Protein AF-A0A0C3QQU0-F1 (afdb_monomer_lite)

Organism: NCBI:txid1051891

InterPro domains:
  IPR006757 Opioid growth factor receptor (OGFr)-like, conserved domain [PF04664] (32-218)
  IPR039574 Opioid growth factor receptor [PTHR14015] (8-210)

Sequence (327 aa):
MFSRRPPARDIDTFLAGYPDLPSEEEEDKSWDRNLRFYMGEERCEPDDMLIDEIHQEWATDYDTLEYNHGYIQWLFPIREHGMNFDAQPLQLHEISAMKSNQEVMQRVLRSYKMMLGFYGMRLVDEKTGLLRRSSEYKPSYKNLMYAPHNNLRITRIFKCLSELGLEHLSAGLMLHVLNEQTEHGHLRTRTLMDSMERYWINCIRDEYERGWLNALVERVRSRQLNFDREDYKRVIAIREAKGKFAWQMDSGEPGQTEGANEGEEEAEEQPVTAEAQPGPSDARKRSRDRDCPPDAEEAVAGGRRKRLVKKYVKRPSVVARLYVFRH

Radius of gyration: 28.04 Å; chains: 1; bounding box: 92×78×49 Å

pLDDT: mean 79.46, std 27.86, range [26.45, 98.81]

Secondary structure (DSSP, 8-state):
---PPPPPHHHHHHHTT-TTSPPTTTS-TT--HHHHHHHT-S-BTTTTB-HHHHHHHSSS-HHHHHH--SHHHHHS--SS--S-TTSPPP-HHHHHHHHH-HHHHHHHHHHHHHHHHHTTEEES-TTT--EEE-TTHHHHHHHHHH-THHHHHHHHHHHHHHHTT-HHHHHHHHHHHHHIIIII-TT--HHHHHHIIIIIGGG---HHHHHHHHHHHHHHHTTS----HHHHHHHHHHHHHHSS---TT-----PPP------------------------------------------------PPP-----PPP-----------

Foldseek 3Di:
DPPQDAFDPVLVCLLVVNPVDDDLVRDDPVLQQLLCLLVQNHAFPPVRHRLVRCLVVQLPVLVCVQPDDRCLCSLQAAQDDDPNPSRDHDHLVNLVVQLVDPSSVVSNVSSVQSLCVLQQKHQPDQVLLAIDGHPPNPVSLVCPQPVLVVLVSLLSNLLSCQSNVNNSNLVNVLLRCLQCCQVPVTLVHPSSLCSSQRGSLSSHNPPVQSVVSNVVSVCRVVVVDRRHPVNSVVQSVCCVVVVGGDDPPPDDDPDDDDDDDDDDDDDDDDDDDDDDDDDDDDDDDDDDDDDDDDDDDDDDDDDDDDDDDDDDDDDDDDDDDDDDDDD

Structure (mmCIF, N/CA/C/O backbone):
data_AF-A0A0C3QQU0-F1
#
_entry.id   AF-A0A0C3QQU0-F1
#
loop_
_atom_site.group_PDB
_atom_site.id
_atom_site.type_symbol
_atom_site.label_atom_id
_atom_site.label_alt_id
_atom_site.label_comp_id
_atom_site.label_asym_id
_atom_site.label_entity_id
_atom_site.label_seq_id
_atom_site.pdbx_PDB_ins_code
_atom_site.Cartn_x
_atom_site.Cartn_y
_atom_site.Cartn_z
_atom_site.occupancy
_atom_site.B_iso_or_equiv
_atom_site.auth_seq_id
_atom_site.auth_comp_id
_atom_site.auth_asym_id
_atom_site.auth_atom_id
_atom_site.pdbx_PDB_model_num
ATOM 1 N N . MET A 1 1 ? -1.054 22.880 20.610 1.00 34.53 1 MET A N 1
ATOM 2 C CA . MET A 1 1 ? -0.469 22.636 19.276 1.00 34.53 1 MET A CA 1
ATOM 3 C C . MET A 1 1 ? 0.566 21.535 19.407 1.00 34.53 1 MET A C 1
ATOM 5 O O . MET A 1 1 ? 1.592 21.764 20.035 1.00 34.53 1 MET A O 1
ATOM 9 N N . PHE A 1 2 ? 0.298 20.337 18.889 1.00 41.16 2 PHE A N 1
ATOM 10 C CA . PHE A 1 2 ? 1.376 19.377 18.663 1.00 41.16 2 PHE A CA 1
ATOM 11 C C . PHE A 1 2 ? 2.203 19.932 17.502 1.00 41.16 2 PHE A C 1
ATOM 13 O O . PHE A 1 2 ? 1.691 20.053 16.394 1.00 41.16 2 PHE A O 1
ATOM 20 N N . SER A 1 3 ? 3.434 20.372 17.770 1.00 42.38 3 SER A N 1
ATOM 21 C CA . SER A 1 3 ? 4.358 20.776 16.708 1.00 42.38 3 SER A CA 1
ATOM 22 C C . SER A 1 3 ? 4.618 19.547 15.839 1.00 42.38 3 SER A C 1
ATOM 24 O O . SER A 1 3 ? 5.250 18.588 16.296 1.00 42.38 3 SER A O 1
ATOM 26 N N . ARG A 1 4 ? 4.039 19.520 14.632 1.00 60.59 4 ARG A N 1
ATOM 27 C CA . ARG A 1 4 ? 4.260 18.431 13.680 1.00 60.59 4 ARG A CA 1
ATOM 28 C C . ARG A 1 4 ? 5.734 18.457 13.296 1.00 60.59 4 ARG A C 1
ATOM 30 O O . ARG A 1 4 ? 6.238 19.471 12.820 1.00 60.59 4 ARG A O 1
ATOM 37 N N . ARG A 1 5 ? 6.437 17.347 13.526 1.00 64.19 5 ARG A N 1
ATOM 38 C CA . ARG A 1 5 ? 7.781 17.185 12.964 1.00 64.19 5 ARG A CA 1
ATOM 39 C C . ARG A 1 5 ? 7.649 17.142 11.440 1.00 64.19 5 ARG A C 1
ATOM 41 O O . ARG A 1 5 ? 6.702 16.512 10.965 1.00 64.19 5 ARG A O 1
ATOM 48 N N . PRO A 1 6 ? 8.566 17.775 10.694 1.00 65.19 6 PRO A N 1
ATOM 49 C CA . PRO A 1 6 ? 8.556 17.681 9.243 1.00 65.19 6 PRO A CA 1
ATOM 50 C C . PRO A 1 6 ? 8.647 16.208 8.801 1.00 65.19 6 PRO A C 1
ATOM 52 O O . PRO A 1 6 ? 9.184 15.376 9.558 1.00 65.19 6 PRO A O 1
ATOM 55 N N . PRO A 1 7 ? 8.113 15.869 7.613 1.00 70.31 7 PRO A N 1
ATOM 56 C CA . PRO A 1 7 ? 8.316 14.559 7.013 1.00 70.31 7 PRO A CA 1
ATOM 57 C C . PRO A 1 7 ? 9.808 14.215 6.911 1.00 70.31 7 PRO A C 1
ATOM 59 O O . PRO A 1 7 ? 10.687 15.072 7.003 1.00 70.31 7 PRO A O 1
ATOM 62 N N . ALA A 1 8 ? 10.115 12.926 6.792 1.00 80.75 8 ALA A N 1
ATOM 63 C CA . ALA A 1 8 ? 11.489 12.511 6.540 1.00 80.75 8 ALA A CA 1
ATOM 64 C C . ALA A 1 8 ? 11.929 12.937 5.124 1.00 80.75 8 ALA A C 1
ATOM 66 O O . ALA A 1 8 ? 11.110 13.006 4.214 1.00 80.75 8 ALA A O 1
ATOM 67 N N . ARG A 1 9 ? 13.227 13.192 4.915 1.00 82.94 9 ARG A N 1
ATOM 68 C CA . ARG A 1 9 ? 13.758 13.682 3.625 1.00 82.94 9 ARG A CA 1
ATOM 69 C C . ARG A 1 9 ? 13.400 12.782 2.433 1.00 82.94 9 ARG A C 1
ATOM 71 O O . ARG A 1 9 ? 13.184 13.270 1.326 1.00 82.94 9 ARG A O 1
ATOM 78 N N . ASP A 1 10 ? 13.359 11.469 2.645 1.00 86.81 10 ASP A N 1
ATOM 79 C CA . ASP A 1 10 ? 12.972 10.503 1.613 1.00 86.81 10 ASP A CA 1
ATOM 80 C C . ASP A 1 10 ? 11.491 10.640 1.224 1.00 86.81 10 ASP A C 1
ATOM 82 O O . ASP A 1 10 ? 11.139 10.465 0.062 1.00 86.81 10 ASP A O 1
ATOM 86 N N . ILE A 1 11 ? 10.632 11.012 2.176 1.00 92.81 11 ILE A N 1
ATOM 87 C CA . ILE A 1 11 ? 9.226 11.328 1.927 1.00 92.81 11 ILE A CA 1
ATOM 88 C C . ILE A 1 11 ? 9.094 12.625 1.128 1.00 92.81 11 ILE A C 1
ATOM 90 O O . ILE A 1 11 ? 8.323 12.654 0.176 1.00 92.81 11 ILE A O 1
ATOM 94 N N . ASP A 1 12 ? 9.860 13.668 1.456 1.00 91.62 12 ASP A N 1
ATOM 95 C CA . ASP A 1 12 ? 9.835 14.919 0.684 1.00 91.62 12 ASP A CA 1
ATOM 96 C C . ASP A 1 12 ? 10.259 14.681 -0.773 1.00 91.62 12 ASP A C 1
ATOM 98 O O . ASP A 1 12 ? 9.620 15.171 -1.702 1.00 91.62 12 ASP A O 1
ATOM 102 N N . THR A 1 13 ? 11.295 13.860 -0.976 1.00 93.00 13 THR A N 1
ATOM 103 C CA . THR A 1 13 ? 11.778 13.476 -2.314 1.00 93.00 13 THR A CA 1
ATOM 104 C C . THR A 1 13 ? 10.712 12.691 -3.084 1.00 93.00 13 THR A C 1
ATOM 106 O O . THR A 1 13 ? 10.449 12.981 -4.253 1.00 93.00 13 THR A O 1
ATOM 109 N N . PHE A 1 14 ? 10.058 11.733 -2.418 1.00 95.31 14 PHE A N 1
ATOM 110 C CA . PHE A 1 14 ? 8.934 10.986 -2.978 1.00 95.31 14 PHE A CA 1
ATOM 111 C C . PHE A 1 14 ? 7.789 11.925 -3.382 1.00 95.31 14 PHE A C 1
ATOM 113 O O . PHE A 1 14 ? 7.351 11.884 -4.532 1.00 95.31 14 PHE A O 1
ATOM 120 N N . LEU A 1 15 ? 7.346 12.815 -2.489 1.00 94.50 15 LEU A N 1
ATOM 121 C CA . LEU A 1 15 ? 6.252 13.759 -2.742 1.00 94.50 15 LEU A CA 1
ATOM 122 C C . LEU A 1 15 ? 6.564 14.730 -3.886 1.00 94.50 15 LEU A C 1
ATOM 124 O O . LEU A 1 15 ? 5.674 15.022 -4.680 1.00 94.50 15 LEU A O 1
ATOM 128 N N . ALA A 1 16 ? 7.822 15.156 -4.018 1.00 93.81 16 ALA A N 1
ATOM 129 C CA . ALA A 1 16 ? 8.296 15.987 -5.125 1.00 93.81 16 ALA A CA 1
ATOM 130 C C . ALA A 1 16 ? 8.407 15.238 -6.469 1.00 93.81 16 ALA A C 1
ATOM 132 O O . ALA A 1 16 ? 8.740 15.851 -7.478 1.00 93.81 16 ALA A O 1
ATOM 133 N N . GLY A 1 17 ? 8.143 13.927 -6.500 1.00 93.25 17 GLY A N 1
ATOM 134 C CA . GLY A 1 17 ? 8.184 13.128 -7.728 1.00 93.25 17 GLY A CA 1
ATOM 135 C C . GLY A 1 17 ? 9.597 12.752 -8.173 1.00 93.25 17 GLY A C 1
ATOM 136 O O . GLY A 1 17 ? 9.792 12.440 -9.344 1.00 93.25 17 GLY A O 1
ATOM 137 N N . TYR A 1 18 ? 10.559 12.745 -7.244 1.00 94.31 18 TYR A N 1
ATOM 138 C CA . TYR A 1 18 ? 11.966 12.437 -7.505 1.00 94.31 18 TYR A CA 1
ATOM 139 C C . TYR A 1 18 ? 12.611 13.364 -8.553 1.00 94.31 18 TYR A C 1
ATOM 141 O O . TYR A 1 18 ? 13.029 12.889 -9.606 1.00 94.31 18 TYR A O 1
ATOM 149 N N . PRO A 1 19 ? 12.730 14.676 -8.271 1.00 91.69 19 PRO A N 1
ATOM 150 C CA . PRO A 1 19 ? 13.229 15.662 -9.238 1.00 91.69 19 PRO A CA 1
ATOM 151 C C . PRO A 1 19 ? 14.687 15.438 -9.668 1.00 91.69 19 PRO A C 1
ATOM 153 O O . PRO A 1 19 ? 15.097 15.950 -10.702 1.00 91.69 19 PRO A O 1
ATOM 156 N N . ASP A 1 20 ? 15.462 14.686 -8.880 1.00 91.50 20 ASP A N 1
ATOM 157 C CA . ASP A 1 20 ? 16.856 14.343 -9.182 1.00 91.50 20 ASP A CA 1
ATOM 158 C C . ASP A 1 20 ? 16.994 13.087 -10.072 1.00 91.50 20 ASP A C 1
ATOM 160 O O . ASP A 1 20 ? 18.109 12.727 -10.451 1.00 91.50 20 ASP A O 1
ATOM 164 N N . LEU A 1 21 ? 15.894 12.378 -10.363 1.00 92.19 21 LEU A N 1
ATOM 165 C CA . LEU A 1 21 ? 15.892 11.218 -11.258 1.00 92.19 21 LEU A CA 1
ATOM 166 C C . LEU A 1 21 ? 15.558 11.635 -12.698 1.00 92.19 21 LEU A C 1
ATOM 168 O O . LEU A 1 21 ? 14.858 12.631 -12.886 1.00 92.19 21 LEU A O 1
ATOM 172 N N . PRO A 1 22 ? 16.008 10.863 -13.707 1.00 90.81 22 PRO A N 1
ATOM 173 C CA . PRO A 1 22 ? 15.668 11.121 -15.102 1.00 90.81 22 PRO A CA 1
ATOM 174 C C . PRO A 1 22 ? 14.154 11.220 -15.330 1.00 90.81 22 PRO A C 1
ATOM 176 O O . PRO A 1 22 ? 13.357 10.533 -14.677 1.00 90.81 22 PRO A O 1
ATOM 179 N N . SER A 1 23 ? 13.764 12.073 -16.276 1.00 90.06 23 SER A N 1
ATOM 180 C CA . SER A 1 23 ? 12.405 12.084 -16.819 1.00 90.06 23 SER A CA 1
ATOM 181 C C . SER A 1 23 ? 12.141 10.833 -17.668 1.00 90.06 23 SER A C 1
ATOM 183 O O . SER A 1 23 ? 13.072 10.159 -18.101 1.00 90.06 23 SER A O 1
ATOM 185 N N . GLU A 1 24 ? 10.872 10.525 -17.954 1.00 87.75 24 GLU A N 1
ATOM 186 C CA . GLU A 1 24 ? 10.492 9.338 -18.747 1.00 87.75 24 GLU A CA 1
ATOM 187 C C . GLU A 1 24 ? 11.141 9.317 -20.147 1.00 87.75 24 GLU A C 1
ATOM 189 O O . GLU A 1 24 ? 11.400 8.248 -20.697 1.00 87.75 24 GLU A O 1
ATOM 194 N N . GLU A 1 25 ? 11.441 10.487 -20.722 1.00 88.19 25 GLU A N 1
ATOM 195 C CA . GLU A 1 25 ? 12.120 10.620 -22.019 1.00 88.19 25 GLU A CA 1
ATOM 196 C C . GLU A 1 25 ? 13.629 10.326 -21.943 1.00 88.19 25 GLU A C 1
ATOM 198 O O . GLU A 1 25 ? 14.231 9.932 -22.942 1.00 88.19 25 GLU A O 1
ATOM 203 N N . GLU A 1 26 ? 14.231 10.510 -20.767 1.00 90.00 26 GLU A N 1
ATOM 204 C CA . GLU A 1 26 ? 15.663 10.331 -20.504 1.00 90.00 26 GLU A CA 1
ATOM 205 C C . GLU A 1 26 ? 15.997 8.937 -19.950 1.00 90.00 26 GLU A C 1
ATOM 207 O O . GLU A 1 26 ? 17.164 8.542 -19.947 1.00 90.00 26 GLU A O 1
ATOM 212 N N . GLU A 1 27 ? 14.997 8.195 -19.466 1.00 91.50 27 GLU A N 1
ATOM 213 C CA . GLU A 1 27 ? 15.175 6.847 -18.926 1.00 91.50 27 GLU A CA 1
ATOM 214 C C . GLU A 1 27 ? 15.645 5.848 -19.998 1.00 91.50 27 GLU A C 1
ATOM 216 O O . GLU A 1 27 ? 15.128 5.775 -21.118 1.00 91.50 27 GLU A O 1
ATOM 221 N N . ASP A 1 28 ? 16.611 5.008 -19.621 1.00 91.06 28 ASP A N 1
ATOM 222 C CA . ASP A 1 28 ? 17.043 3.877 -20.435 1.00 91.06 28 ASP A CA 1
ATOM 223 C C . ASP A 1 28 ? 15.978 2.774 -20.390 1.00 91.06 28 ASP A C 1
ATOM 225 O O . ASP A 1 28 ? 15.824 2.071 -19.394 1.00 91.06 28 ASP A O 1
ATOM 229 N N . LYS A 1 29 ? 15.251 2.592 -21.497 1.00 92.25 29 LYS A N 1
ATOM 230 C CA . LYS A 1 29 ? 14.168 1.599 -21.617 1.00 92.25 29 LYS A CA 1
ATOM 231 C C . LYS A 1 29 ? 14.631 0.143 -21.522 1.00 92.25 29 LYS A C 1
ATOM 233 O O . LYS A 1 29 ? 13.790 -0.747 -21.508 1.00 92.25 29 LYS A O 1
ATOM 238 N N . SER A 1 30 ? 15.941 -0.119 -21.499 1.00 93.56 30 SER A N 1
ATOM 239 C CA . SER A 1 30 ? 16.466 -1.457 -21.200 1.00 93.56 30 SER A CA 1
ATOM 240 C C . SER A 1 30 ? 16.394 -1.811 -19.709 1.00 93.56 30 SER A C 1
ATOM 242 O O . SER A 1 30 ? 16.571 -2.973 -19.345 1.00 93.56 30 SER A O 1
ATOM 244 N N . TRP A 1 31 ? 16.118 -0.832 -18.843 1.00 94.69 31 TRP A N 1
ATOM 245 C CA . TRP A 1 31 ? 15.926 -1.018 -17.408 1.00 94.69 31 TRP A CA 1
ATOM 246 C C . TRP A 1 31 ? 14.475 -1.409 -17.095 1.00 94.69 31 TRP A C 1
ATOM 248 O O . TRP A 1 31 ? 13.744 -0.660 -16.451 1.00 94.69 31 TRP A O 1
ATOM 258 N N . ASP A 1 32 ? 14.067 -2.608 -17.509 1.00 96.88 32 ASP A N 1
ATOM 259 C CA . ASP A 1 32 ? 12.680 -3.099 -17.434 1.00 96.88 32 ASP A CA 1
ATOM 260 C C . ASP A 1 32 ? 12.493 -4.336 -16.527 1.00 96.88 32 ASP A C 1
ATOM 262 O O . ASP A 1 32 ? 11.500 -5.069 -16.627 1.00 96.88 32 ASP A O 1
ATOM 266 N N . ARG A 1 33 ? 13.456 -4.604 -15.631 1.00 97.62 33 ARG A N 1
ATOM 267 C CA . ARG A 1 33 ? 13.475 -5.827 -14.806 1.00 97.62 33 ARG A CA 1
ATOM 268 C C . ARG A 1 33 ? 12.244 -5.972 -13.912 1.00 97.62 33 ARG A C 1
ATOM 270 O O . ARG A 1 33 ? 11.786 -7.098 -13.711 1.00 97.62 33 ARG A O 1
ATOM 277 N N . ASN A 1 34 ? 11.696 -4.878 -13.376 1.00 98.00 34 ASN A N 1
ATOM 278 C CA . ASN A 1 34 ? 10.500 -4.949 -12.535 1.00 98.00 34 ASN A CA 1
ATOM 279 C C . ASN A 1 34 ? 9.285 -5.328 -13.379 1.00 98.00 34 ASN A C 1
ATOM 281 O O . ASN A 1 34 ? 8.517 -6.209 -12.985 1.00 98.00 34 ASN A O 1
ATOM 285 N N . LEU A 1 35 ? 9.134 -4.718 -14.559 1.00 98.31 35 LEU A N 1
ATOM 286 C CA . LEU A 1 35 ? 8.073 -5.078 -15.496 1.00 98.31 35 LEU A CA 1
ATOM 287 C C . LEU A 1 35 ? 8.183 -6.554 -15.896 1.00 98.31 35 LEU A C 1
ATOM 289 O O . LEU A 1 35 ? 7.201 -7.284 -15.775 1.00 98.31 35 LEU A O 1
ATOM 293 N N . ARG A 1 36 ? 9.370 -7.023 -16.296 1.00 98.44 36 ARG A N 1
ATOM 294 C CA . ARG A 1 36 ? 9.602 -8.427 -16.676 1.00 98.44 36 ARG A CA 1
ATOM 295 C C . ARG A 1 36 ? 9.332 -9.399 -15.525 1.00 98.44 36 ARG A C 1
ATOM 297 O O . ARG A 1 36 ? 8.721 -10.445 -15.742 1.00 98.44 36 ARG A O 1
ATOM 304 N N . PHE A 1 37 ? 9.686 -9.041 -14.290 1.00 98.56 37 PHE A N 1
ATOM 305 C CA . PHE A 1 37 ? 9.347 -9.835 -13.101 1.00 98.56 37 PHE A CA 1
ATOM 306 C C . PHE A 1 37 ? 7.831 -9.973 -12.946 1.00 98.56 37 PHE A C 1
ATOM 308 O O . PHE A 1 37 ? 7.308 -11.077 -12.791 1.00 98.56 37 PHE A O 1
ATOM 315 N N . TYR A 1 38 ? 7.108 -8.865 -13.093 1.00 98.62 38 TYR A N 1
ATOM 316 C CA . TYR A 1 38 ? 5.651 -8.845 -13.047 1.00 98.62 38 TYR A CA 1
ATOM 317 C C . TYR A 1 38 ? 4.970 -9.513 -14.248 1.00 98.62 38 TYR A C 1
ATOM 319 O O . TYR A 1 38 ? 3.837 -9.981 -14.121 1.00 98.62 38 TYR A O 1
ATOM 327 N N . MET A 1 39 ? 5.641 -9.610 -15.393 1.00 98.38 39 MET A N 1
ATOM 328 C CA . MET A 1 39 ? 5.193 -10.407 -16.539 1.00 98.38 39 MET A CA 1
ATOM 329 C C . MET A 1 39 ? 5.398 -11.914 -16.320 1.00 98.38 39 MET A C 1
ATOM 331 O O . MET A 1 39 ? 4.724 -12.712 -16.972 1.00 98.38 39 MET A O 1
ATOM 335 N N . GLY A 1 40 ? 6.228 -12.308 -15.347 1.00 97.75 40 GLY A N 1
ATOM 336 C CA . GLY A 1 40 ? 6.613 -13.700 -15.096 1.00 97.75 40 GLY A CA 1
ATOM 337 C C . GLY A 1 40 ? 7.808 -14.159 -15.940 1.00 97.75 40 GLY A C 1
ATOM 338 O O . GLY A 1 40 ? 7.973 -15.353 -16.169 1.00 97.75 40 GLY A O 1
ATOM 339 N N . GLU A 1 41 ? 8.622 -13.218 -16.418 1.00 97.81 41 GLU A N 1
ATOM 340 C CA . GLU A 1 41 ? 9.746 -13.440 -17.340 1.00 97.81 41 GLU A CA 1
ATOM 341 C C . GLU A 1 41 ? 11.121 -13.195 -16.698 1.00 97.81 41 GLU A C 1
ATOM 343 O O . GLU A 1 41 ? 12.151 -13.497 -17.301 1.00 97.81 41 GLU A O 1
ATOM 348 N N . GLU A 1 42 ? 11.144 -12.622 -15.496 1.00 97.31 42 GLU A N 1
ATOM 349 C CA . GLU A 1 42 ? 12.346 -12.377 -14.700 1.00 97.31 42 GLU A CA 1
ATOM 350 C C . GLU A 1 42 ? 12.181 -13.041 -13.335 1.00 97.31 42 GLU A C 1
ATOM 352 O O . GLU A 1 42 ? 11.082 -13.045 -12.769 1.00 97.31 42 GLU A O 1
ATOM 357 N N . ARG A 1 43 ? 13.266 -13.615 -12.814 1.00 97.56 43 ARG A N 1
ATOM 358 C CA . ARG A 1 43 ? 13.288 -14.209 -11.473 1.00 97.56 43 ARG A CA 1
ATOM 359 C C . ARG A 1 43 ? 13.796 -13.175 -10.481 1.00 97.56 43 ARG A C 1
ATOM 361 O O . ARG A 1 43 ? 14.723 -12.425 -10.776 1.00 97.56 43 ARG A O 1
ATOM 368 N N . CYS A 1 44 ? 13.184 -13.122 -9.303 1.00 94.75 44 CYS A N 1
ATOM 369 C CA . CYS A 1 44 ? 13.697 -12.272 -8.245 1.00 94.75 44 CYS A CA 1
ATOM 370 C C . CYS A 1 44 ? 15.016 -12.837 -7.717 1.00 94.75 44 CYS A C 1
ATOM 372 O O . CYS A 1 44 ? 15.196 -14.044 -7.574 1.00 94.75 44 CYS A O 1
ATOM 374 N N . GLU A 1 45 ? 15.933 -11.947 -7.374 1.00 93.19 45 GLU A N 1
ATOM 375 C CA . GLU A 1 45 ? 17.197 -12.297 -6.735 1.00 93.19 45 GLU A CA 1
ATOM 376 C C . GLU A 1 45 ? 17.202 -11.785 -5.287 1.00 93.19 45 GLU A C 1
ATOM 378 O O . GLU A 1 45 ? 16.654 -10.706 -5.018 1.00 93.19 45 GLU A O 1
ATOM 383 N N . PRO A 1 46 ? 17.781 -12.535 -4.330 1.00 92.00 46 PRO A N 1
ATOM 384 C CA . PRO A 1 46 ? 18.574 -13.760 -4.511 1.00 92.00 46 PRO A CA 1
ATOM 385 C C . PRO A 1 46 ? 17.762 -15.072 -4.498 1.00 92.00 46 PRO A C 1
ATOM 387 O O . PRO A 1 46 ? 18.360 -16.146 -4.525 1.00 92.00 46 PRO A O 1
ATOM 390 N N . ASP A 1 47 ? 16.434 -15.004 -4.394 1.00 92.81 47 ASP A N 1
ATOM 391 C CA . ASP A 1 47 ? 15.586 -16.179 -4.141 1.00 92.81 47 ASP A CA 1
ATOM 392 C C . ASP A 1 47 ? 15.375 -17.085 -5.367 1.00 92.81 47 ASP A C 1
ATOM 394 O O . ASP A 1 47 ? 14.980 -18.237 -5.207 1.00 92.81 47 ASP A O 1
ATOM 398 N N . ASP A 1 48 ? 15.685 -16.593 -6.570 1.00 95.38 48 ASP A N 1
ATOM 399 C CA . ASP A 1 48 ? 15.555 -17.290 -7.857 1.00 95.38 48 ASP A CA 1
ATOM 400 C C . ASP A 1 48 ? 14.116 -17.755 -8.149 1.00 95.38 48 ASP A C 1
ATOM 402 O O . ASP A 1 48 ? 13.887 -18.841 -8.682 1.00 95.38 48 ASP A O 1
ATOM 406 N N . MET A 1 49 ? 13.122 -16.926 -7.809 1.00 97.19 49 MET A N 1
ATOM 407 C CA . MET A 1 49 ? 11.696 -17.253 -7.957 1.00 97.19 49 MET A CA 1
ATOM 408 C C . MET A 1 49 ? 10.960 -16.296 -8.895 1.00 97.19 49 MET A C 1
ATOM 410 O O . MET A 1 49 ? 11.194 -15.088 -8.909 1.00 97.19 49 MET A O 1
ATOM 414 N N . LEU A 1 50 ? 10.012 -16.832 -9.656 1.00 98.25 50 LEU A N 1
ATOM 415 C CA . LEU A 1 50 ? 9.023 -16.053 -10.393 1.00 98.25 50 LEU A CA 1
ATOM 416 C C . LEU A 1 50 ? 7.947 -15.525 -9.440 1.00 98.25 50 LEU A C 1
ATOM 418 O O . LEU A 1 50 ? 7.651 -16.116 -8.402 1.00 98.25 50 LEU A O 1
ATOM 422 N N . ILE A 1 51 ? 7.293 -14.433 -9.830 1.00 98.44 51 ILE A N 1
ATOM 423 C CA . ILE A 1 51 ? 6.230 -13.824 -9.025 1.00 98.44 51 ILE A CA 1
ATOM 424 C C . ILE A 1 51 ? 5.083 -14.792 -8.691 1.00 98.44 51 ILE A C 1
ATOM 426 O O . ILE A 1 51 ? 4.594 -14.799 -7.562 1.00 98.44 51 ILE A O 1
ATOM 430 N N . ASP A 1 52 ? 4.679 -15.638 -9.643 1.00 98.38 52 ASP A N 1
ATOM 431 C CA . ASP A 1 52 ? 3.599 -16.604 -9.428 1.00 98.38 52 ASP A CA 1
ATOM 432 C C . ASP A 1 52 ? 4.034 -17.744 -8.483 1.00 98.38 52 ASP A C 1
ATOM 434 O O . ASP A 1 52 ? 3.220 -18.206 -7.685 1.00 98.38 52 ASP A O 1
ATOM 438 N N . GLU A 1 53 ? 5.316 -18.136 -8.501 1.00 98.19 53 GLU A N 1
ATOM 439 C CA . GLU A 1 53 ? 5.891 -19.106 -7.552 1.00 98.19 53 GLU A CA 1
ATOM 440 C C . GLU A 1 53 ? 5.868 -18.521 -6.129 1.00 98.19 53 GLU A C 1
ATOM 442 O O . GLU A 1 53 ? 5.394 -19.174 -5.202 1.00 98.19 53 GLU A O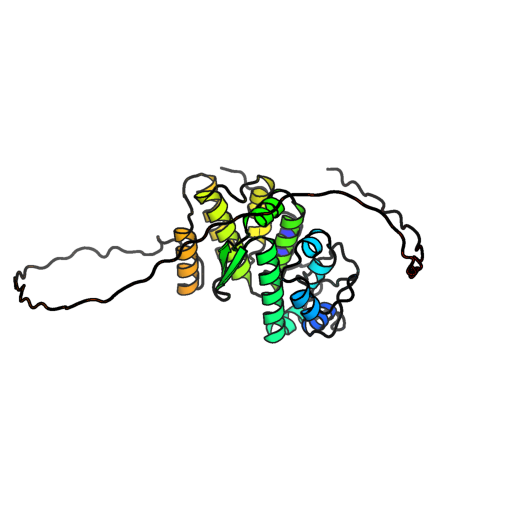 1
ATOM 447 N N . ILE A 1 54 ? 6.262 -17.252 -5.958 1.00 97.88 54 ILE A N 1
ATOM 448 C CA . ILE A 1 54 ? 6.188 -16.552 -4.662 1.00 97.88 54 ILE A CA 1
ATOM 449 C C . ILE A 1 54 ? 4.746 -16.499 -4.150 1.00 97.88 54 ILE A C 1
ATOM 451 O O . ILE A 1 54 ? 4.483 -16.817 -2.991 1.00 97.88 54 ILE A O 1
ATOM 455 N N . HIS A 1 55 ? 3.790 -16.103 -4.998 1.00 98.19 55 HIS A N 1
ATOM 456 C CA . HIS A 1 55 ? 2.380 -16.039 -4.601 1.00 98.19 55 HIS A CA 1
ATOM 457 C C . HIS A 1 55 ? 1.815 -17.405 -4.229 1.00 98.19 55 HIS A C 1
ATOM 459 O O . HIS A 1 55 ? 0.942 -17.470 -3.370 1.00 98.19 55 HIS A O 1
ATOM 465 N N . GLN A 1 56 ? 2.270 -18.477 -4.872 1.00 97.56 56 GLN A N 1
ATOM 466 C CA . GLN A 1 56 ? 1.796 -19.824 -4.589 1.00 97.56 56 GLN A CA 1
ATOM 467 C C . GLN A 1 56 ? 2.424 -20.396 -3.315 1.00 97.56 56 GLN A C 1
ATOM 469 O O . GLN A 1 56 ? 1.714 -20.950 -2.476 1.00 97.56 56 GLN A O 1
ATOM 474 N N . GLU A 1 57 ? 3.741 -20.278 -3.175 1.00 97.00 57 GLU A N 1
ATOM 475 C CA . GLU A 1 57 ? 4.497 -20.936 -2.113 1.00 97.00 57 GLU A CA 1
ATOM 476 C C . GLU A 1 57 ? 4.471 -20.142 -0.806 1.00 97.00 57 GLU A C 1
ATOM 478 O O . GLU A 1 57 ? 4.420 -20.738 0.269 1.00 97.00 57 GLU A O 1
ATOM 483 N N . TRP A 1 58 ? 4.465 -18.805 -0.871 1.00 96.44 58 TRP A N 1
ATOM 484 C CA . TRP A 1 58 ? 4.610 -17.955 0.316 1.00 96.44 58 TRP A CA 1
ATOM 485 C C . TRP A 1 58 ? 3.312 -17.290 0.782 1.00 96.44 58 TRP A C 1
ATOM 487 O O . TRP A 1 58 ? 3.329 -16.569 1.780 1.00 96.44 58 TRP A O 1
ATOM 497 N N . ALA A 1 59 ? 2.168 -17.567 0.139 1.00 93.69 59 ALA A N 1
ATOM 498 C CA . ALA A 1 59 ? 0.860 -16.997 0.501 1.00 93.69 59 ALA A CA 1
ATOM 499 C C . ALA A 1 59 ? 0.539 -17.076 2.003 1.00 93.69 59 ALA A C 1
ATOM 501 O O . ALA A 1 59 ? -0.107 -16.182 2.553 1.00 93.69 59 ALA A O 1
ATOM 502 N N . THR A 1 60 ? 0.972 -18.159 2.651 1.00 93.00 60 THR A N 1
ATOM 503 C CA . THR A 1 60 ? 0.776 -18.417 4.083 1.00 93.00 60 THR A CA 1
ATOM 504 C C . THR A 1 60 ? 2.070 -18.791 4.813 1.00 93.00 60 THR A C 1
ATOM 506 O O . THR A 1 60 ? 2.007 -19.176 5.978 1.00 93.00 60 THR A O 1
ATOM 509 N N . ASP A 1 61 ? 3.233 -18.695 4.159 1.00 95.50 61 ASP A N 1
ATOM 510 C CA . ASP A 1 61 ? 4.539 -18.973 4.775 1.00 95.50 61 ASP A CA 1
ATOM 511 C C . ASP A 1 61 ? 5.109 -17.698 5.410 1.00 95.50 61 ASP A C 1
ATOM 513 O O . ASP A 1 61 ? 5.988 -17.011 4.885 1.00 95.50 61 ASP A O 1
ATOM 517 N N . TYR A 1 62 ? 4.533 -17.342 6.555 1.00 95.12 62 TYR A N 1
ATOM 518 C CA . TYR A 1 62 ? 4.874 -16.108 7.257 1.00 95.12 62 TYR A CA 1
ATOM 519 C C . TYR A 1 62 ? 6.275 -16.133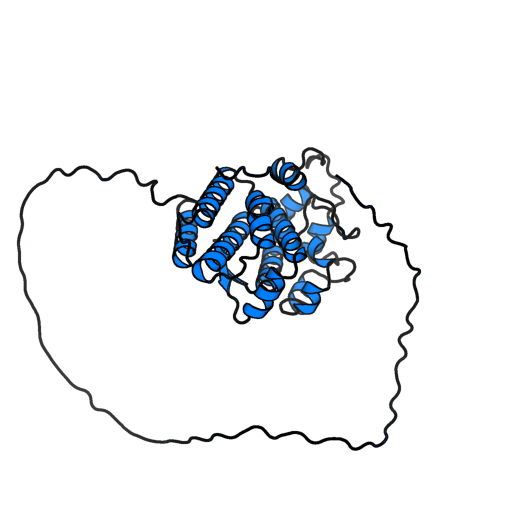 7.871 1.00 95.12 62 TYR A C 1
ATOM 521 O O . TYR A 1 62 ? 6.856 -15.065 8.060 1.00 95.12 62 TYR A O 1
ATOM 529 N N . ASP A 1 63 ? 6.837 -17.316 8.131 1.00 95.25 63 ASP A N 1
ATOM 530 C CA . ASP A 1 63 ? 8.215 -17.442 8.601 1.00 95.25 63 ASP A CA 1
ATOM 531 C C . ASP A 1 63 ? 9.179 -17.008 7.490 1.00 95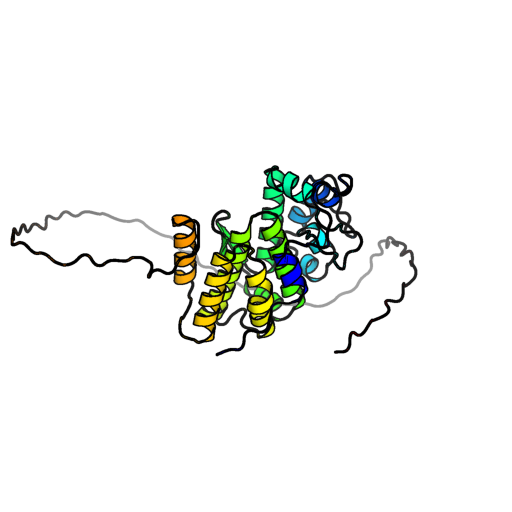.25 63 ASP A C 1
ATOM 533 O O . ASP A 1 63 ? 10.039 -16.151 7.715 1.00 95.25 63 ASP A O 1
ATOM 537 N N . THR A 1 64 ? 8.982 -17.503 6.263 1.00 94.75 64 THR A N 1
ATOM 538 C CA . THR A 1 64 ? 9.772 -17.060 5.105 1.00 94.75 64 THR A CA 1
ATOM 539 C C . THR A 1 64 ? 9.614 -15.558 4.858 1.00 94.75 64 THR A C 1
ATOM 541 O O . THR A 1 64 ? 10.616 -14.857 4.685 1.00 94.75 64 THR A O 1
ATOM 544 N N . LEU A 1 65 ? 8.386 -15.024 4.920 1.00 95.44 65 LEU A N 1
ATOM 545 C CA . LEU A 1 65 ? 8.145 -13.587 4.735 1.00 95.44 65 LEU A CA 1
ATOM 546 C C . LEU A 1 65 ? 8.794 -12.712 5.821 1.00 95.44 65 LEU A C 1
ATOM 548 O O . LEU A 1 65 ? 9.206 -11.586 5.522 1.00 95.44 65 LEU A O 1
ATOM 552 N N . GLU A 1 66 ? 8.901 -13.195 7.060 1.00 95.56 66 GLU A N 1
ATOM 553 C CA . GLU A 1 66 ? 9.557 -12.474 8.152 1.00 95.56 66 GLU A CA 1
ATOM 554 C C . GLU A 1 66 ? 11.082 -12.468 7.972 1.00 95.56 66 GLU A C 1
ATOM 556 O O . GLU A 1 66 ? 11.676 -11.384 7.941 1.00 95.56 66 GLU A O 1
ATOM 561 N N . TYR A 1 67 ? 11.701 -13.642 7.791 1.00 90.44 67 TYR A N 1
ATOM 562 C CA . TYR A 1 67 ? 13.162 -13.805 7.774 1.00 90.44 67 TYR A CA 1
ATOM 563 C C . TYR A 1 67 ? 13.835 -13.376 6.468 1.00 90.44 67 TYR A C 1
ATOM 565 O O . TYR A 1 67 ? 15.006 -12.988 6.487 1.00 90.44 67 TYR A O 1
ATOM 573 N N . ASN A 1 68 ? 13.130 -13.433 5.338 1.00 87.31 68 ASN A N 1
ATOM 574 C CA . ASN A 1 68 ? 13.674 -12.999 4.060 1.00 87.31 68 ASN A CA 1
ATOM 575 C C . ASN A 1 68 ? 13.402 -11.503 3.822 1.00 87.31 68 ASN A C 1
ATOM 577 O O . ASN A 1 68 ? 12.293 -11.002 4.010 1.00 87.31 68 ASN A O 1
ATOM 581 N N . HIS A 1 69 ? 14.418 -10.755 3.396 1.00 81.38 69 HIS A N 1
ATOM 582 C CA . HIS A 1 69 ? 14.307 -9.321 3.118 1.00 81.38 69 HIS A CA 1
ATOM 583 C C . HIS A 1 69 ? 14.495 -8.969 1.633 1.00 81.38 69 HIS A C 1
ATOM 585 O O . HIS A 1 69 ? 14.249 -7.819 1.265 1.00 81.38 69 HIS A O 1
ATOM 591 N N . GLY A 1 70 ? 14.917 -9.916 0.785 1.00 86.56 70 GLY A N 1
ATOM 592 C CA . GLY A 1 70 ? 15.225 -9.668 -0.629 1.00 86.56 70 GLY A CA 1
ATOM 593 C C . GLY A 1 70 ? 13.976 -9.443 -1.479 1.00 86.56 70 GLY A C 1
ATOM 594 O O . GLY A 1 70 ? 13.911 -8.485 -2.255 1.00 86.56 70 GLY A O 1
ATOM 595 N N . TYR A 1 71 ? 12.946 -10.261 -1.252 1.00 94.00 71 TYR A N 1
ATOM 596 C CA . TYR A 1 71 ? 11.719 -10.274 -2.050 1.00 94.00 71 TYR A CA 1
ATOM 597 C C . TYR A 1 71 ? 10.933 -8.963 -2.027 1.00 94.00 71 TYR A C 1
ATOM 599 O O . TYR A 1 71 ? 10.298 -8.609 -3.016 1.00 94.00 71 TYR A O 1
ATOM 607 N N . ILE A 1 72 ? 10.943 -8.228 -0.905 1.00 96.44 72 ILE A N 1
ATOM 608 C CA . ILE A 1 72 ? 10.049 -7.070 -0.735 1.00 96.44 72 ILE A CA 1
ATOM 609 C C . ILE A 1 72 ? 10.358 -5.976 -1.759 1.00 96.44 72 ILE A C 1
ATOM 611 O O . ILE A 1 72 ? 9.481 -5.200 -2.128 1.00 96.44 72 ILE A O 1
ATOM 615 N N . GLN A 1 73 ? 11.605 -5.924 -2.233 1.00 96.38 73 GLN A N 1
ATOM 616 C CA . GLN A 1 73 ? 12.035 -4.932 -3.206 1.00 96.38 73 GLN A CA 1
ATOM 617 C C . GLN A 1 73 ? 11.560 -5.241 -4.618 1.00 96.38 73 GLN A C 1
ATOM 619 O O . GLN A 1 73 ? 11.259 -4.293 -5.335 1.00 96.38 73 GLN A O 1
ATOM 624 N N . TRP A 1 74 ? 11.410 -6.528 -4.936 1.00 97.75 74 TRP A N 1
ATOM 625 C CA . TRP A 1 74 ? 10.826 -7.039 -6.174 1.00 97.75 74 TRP A CA 1
ATOM 626 C C . TRP A 1 74 ? 9.296 -7.003 -6.157 1.00 97.75 74 TRP A C 1
ATOM 628 O O . TRP A 1 74 ? 8.675 -6.608 -7.137 1.00 97.75 74 TRP A O 1
ATOM 638 N N . LEU A 1 75 ? 8.669 -7.371 -5.033 1.00 98.00 75 LEU A N 1
ATOM 639 C CA . LEU A 1 75 ? 7.209 -7.318 -4.903 1.00 98.00 75 LEU A CA 1
ATOM 640 C C . LEU A 1 75 ? 6.684 -5.885 -4.822 1.00 98.00 75 LEU A C 1
ATOM 642 O O . LEU A 1 75 ? 5.566 -5.629 -5.240 1.00 98.00 75 LEU A O 1
ATOM 646 N N . PHE A 1 76 ? 7.440 -4.938 -4.279 1.00 98.44 76 PHE A N 1
ATOM 647 C CA . PHE A 1 76 ? 7.006 -3.542 -4.202 1.00 98.44 76 PHE A CA 1
ATOM 648 C C . PHE A 1 76 ? 8.157 -2.634 -4.622 1.00 98.44 76 PHE A C 1
ATOM 650 O O . PHE A 1 76 ? 8.800 -2.016 -3.764 1.00 98.44 76 PHE A O 1
ATOM 657 N N . PRO A 1 77 ? 8.483 -2.596 -5.925 1.00 97.94 77 PRO A N 1
ATOM 658 C CA . PRO A 1 77 ? 9.547 -1.752 -6.432 1.00 97.94 77 PRO A CA 1
ATOM 659 C C . PRO A 1 77 ? 9.154 -0.280 -6.274 1.00 97.94 77 PRO A C 1
ATOM 661 O O . PRO A 1 77 ? 7.982 0.089 -6.349 1.00 97.94 77 PRO A O 1
ATOM 664 N N . ILE A 1 78 ? 10.146 0.559 -5.995 1.00 97.31 78 ILE A N 1
ATOM 665 C CA . ILE A 1 78 ? 10.010 2.014 -5.868 1.00 97.31 78 ILE A CA 1
ATOM 666 C C . ILE A 1 78 ? 11.186 2.662 -6.591 1.00 97.31 78 ILE A C 1
ATOM 668 O O . ILE A 1 78 ? 12.190 1.997 -6.844 1.00 97.31 78 ILE A O 1
ATOM 672 N N . ARG A 1 79 ? 11.095 3.959 -6.887 1.00 95.94 79 ARG A N 1
ATOM 673 C CA . ARG A 1 79 ? 12.136 4.693 -7.631 1.00 95.94 79 ARG A CA 1
ATOM 674 C C . ARG A 1 79 ? 13.422 4.938 -6.814 1.00 95.94 79 ARG A C 1
ATOM 676 O O . ARG A 1 79 ? 14.400 5.481 -7.311 1.00 95.94 79 ARG A O 1
ATOM 683 N N . GLU A 1 80 ? 13.441 4.514 -5.549 1.00 93.12 80 GLU A N 1
ATOM 684 C CA . GLU A 1 80 ? 14.586 4.597 -4.635 1.00 93.12 80 GLU A CA 1
ATOM 685 C C . GLU A 1 80 ? 15.374 3.282 -4.605 1.00 93.12 80 GLU A C 1
ATOM 687 O O . GLU A 1 80 ? 14.799 2.189 -4.578 1.00 93.12 80 GLU A O 1
ATOM 692 N N . HIS A 1 81 ? 16.700 3.388 -4.498 1.00 88.94 81 HIS A N 1
ATOM 693 C CA . HIS A 1 81 ? 17.546 2.228 -4.232 1.00 88.94 81 HIS A CA 1
ATOM 694 C C . HIS A 1 81 ? 17.247 1.654 -2.843 1.00 88.94 81 HIS A C 1
ATOM 696 O O . HIS A 1 81 ? 17.085 2.389 -1.867 1.00 88.94 81 HIS A O 1
ATOM 702 N N . GLY A 1 82 ? 17.187 0.328 -2.755 1.00 87.94 82 GLY A N 1
ATOM 703 C CA . GLY A 1 82 ? 17.036 -0.383 -1.493 1.00 87.94 82 GLY A CA 1
ATOM 704 C C . GLY A 1 82 ? 18.299 -1.137 -1.083 1.00 87.94 82 GLY A C 1
ATOM 705 O O . GLY A 1 82 ? 19.381 -0.954 -1.626 1.00 87.94 82 GLY A O 1
ATOM 706 N N . MET A 1 83 ? 18.137 -2.010 -0.091 1.00 88.06 83 MET A N 1
ATOM 707 C CA . MET A 1 83 ? 19.198 -2.887 0.422 1.00 88.06 83 MET A CA 1
ATOM 708 C C . MET A 1 83 ? 19.463 -4.132 -0.441 1.00 88.06 83 MET A C 1
ATOM 710 O O . MET A 1 83 ? 20.416 -4.854 -0.167 1.00 88.06 83 MET A O 1
ATOM 714 N N . ASN A 1 84 ? 18.599 -4.427 -1.417 1.00 90.69 84 ASN A N 1
ATOM 715 C CA . ASN A 1 84 ? 18.786 -5.537 -2.339 1.00 90.69 84 ASN A CA 1
ATOM 716 C C . ASN A 1 84 ? 19.365 -4.950 -3.625 1.00 90.69 84 ASN A C 1
ATOM 718 O O . ASN A 1 84 ? 18.635 -4.346 -4.402 1.00 90.69 84 ASN A O 1
ATOM 722 N N . PHE A 1 85 ? 20.677 -5.083 -3.806 1.00 87.88 85 PHE A N 1
ATOM 723 C CA . PHE A 1 85 ? 21.380 -4.519 -4.961 1.00 87.88 85 PHE A CA 1
ATOM 724 C C . PHE A 1 85 ? 21.024 -5.213 -6.278 1.00 87.88 85 PHE A C 1
ATOM 726 O O . PHE A 1 85 ? 21.259 -4.639 -7.337 1.00 87.88 85 PHE A O 1
ATOM 733 N N . ASP A 1 86 ? 20.437 -6.408 -6.207 1.00 89.25 86 ASP A N 1
ATOM 734 C CA . ASP A 1 86 ? 19.987 -7.145 -7.384 1.00 89.25 86 ASP A CA 1
ATOM 735 C C . ASP A 1 86 ? 18.594 -6.680 -7.842 1.00 89.25 86 ASP A C 1
ATOM 737 O O . ASP A 1 86 ? 18.216 -6.913 -8.989 1.00 89.25 86 ASP A O 1
ATOM 741 N N . ALA A 1 87 ? 17.841 -5.984 -6.977 1.00 91.00 87 ALA A N 1
ATOM 742 C CA . ALA A 1 87 ? 16.577 -5.351 -7.334 1.00 91.00 87 ALA A CA 1
ATOM 743 C C . ALA A 1 87 ? 16.822 -3.970 -7.959 1.00 91.00 87 ALA A C 1
ATOM 745 O O . ALA A 1 87 ? 17.497 -3.110 -7.389 1.00 91.00 87 ALA A O 1
ATOM 746 N N . GLN A 1 88 ? 16.224 -3.737 -9.123 1.00 94.38 88 GLN A N 1
ATOM 747 C CA . GLN A 1 88 ? 16.340 -2.470 -9.834 1.00 94.38 88 GLN A CA 1
ATOM 748 C C . GLN A 1 88 ? 15.347 -1.433 -9.277 1.00 94.38 88 GLN A C 1
ATOM 750 O O . GLN A 1 88 ? 14.187 -1.775 -9.031 1.00 94.38 88 GLN A O 1
ATOM 755 N N . PRO A 1 89 ? 15.731 -0.150 -9.127 1.00 96.31 89 PRO A N 1
ATOM 756 C CA . PRO A 1 89 ? 14.763 0.921 -8.909 1.00 96.31 89 PRO A CA 1
ATOM 757 C C . PRO A 1 89 ? 13.688 0.942 -10.002 1.00 96.31 89 PRO A C 1
ATOM 759 O O . PRO A 1 89 ? 13.982 0.717 -11.178 1.00 96.31 89 PRO A O 1
ATOM 762 N N . LEU A 1 90 ? 12.453 1.237 -9.607 1.00 97.56 90 LEU A N 1
ATOM 763 C CA . LEU A 1 90 ? 11.319 1.358 -10.521 1.00 97.56 90 LEU A CA 1
ATOM 764 C C . LEU A 1 90 ? 11.506 2.553 -11.462 1.00 97.56 90 LEU A C 1
ATOM 766 O O . LEU A 1 90 ? 11.875 3.637 -11.004 1.00 97.56 90 LEU A O 1
ATOM 770 N N . GLN A 1 91 ? 11.219 2.359 -12.744 1.00 97.31 91 GLN A N 1
ATOM 771 C CA . GLN A 1 91 ? 11.297 3.402 -13.771 1.00 97.31 91 GLN A CA 1
ATOM 772 C C . GLN A 1 91 ? 9.898 3.919 -14.165 1.00 97.31 91 GLN A C 1
ATOM 774 O O . GLN A 1 91 ? 8.897 3.214 -14.011 1.00 97.31 91 GLN A O 1
ATOM 779 N N . LEU A 1 92 ? 9.797 5.148 -14.677 1.00 97.25 92 LEU A N 1
ATOM 780 C CA . LEU A 1 92 ? 8.539 5.751 -15.143 1.00 97.25 92 LEU A CA 1
ATOM 781 C C . LEU A 1 92 ? 7.936 4.978 -16.316 1.00 97.25 92 LEU A C 1
ATOM 783 O O . LEU A 1 92 ? 6.735 4.700 -16.307 1.00 97.25 92 LEU A O 1
ATOM 787 N N . HIS A 1 93 ? 8.760 4.554 -17.276 1.00 96.88 93 HIS A N 1
ATOM 788 C CA . HIS A 1 93 ? 8.269 3.750 -18.397 1.00 96.88 93 HIS A CA 1
ATOM 789 C C . HIS A 1 93 ? 7.732 2.379 -17.939 1.00 96.88 93 HIS A C 1
ATOM 791 O O . HIS A 1 93 ? 6.734 1.894 -18.483 1.00 96.88 93 HIS A O 1
ATOM 797 N N . GLU A 1 94 ? 8.335 1.774 -16.903 1.00 97.94 94 GLU A N 1
ATOM 798 C CA . GLU A 1 94 ? 7.808 0.562 -16.264 1.00 97.94 94 GLU A CA 1
ATOM 799 C C . GLU A 1 94 ? 6.449 0.848 -15.617 1.00 97.94 94 GLU A C 1
ATOM 801 O O . GLU A 1 94 ? 5.503 0.106 -15.861 1.00 97.94 94 GLU A O 1
ATOM 806 N N . ILE A 1 95 ? 6.306 1.942 -14.857 1.00 98.19 95 ILE A N 1
ATOM 807 C CA . ILE A 1 95 ? 5.031 2.340 -14.230 1.00 98.19 95 ILE A CA 1
ATOM 808 C C . ILE A 1 95 ? 3.920 2.473 -15.281 1.00 98.19 95 ILE A C 1
ATOM 810 O O . ILE A 1 95 ? 2.833 1.912 -15.105 1.00 98.19 95 ILE A O 1
ATOM 814 N N . SER A 1 96 ? 4.190 3.179 -16.383 1.00 97.44 96 SER A N 1
ATOM 815 C CA . SER A 1 96 ? 3.259 3.346 -17.505 1.00 97.44 96 SER A CA 1
ATOM 816 C C . SER A 1 96 ? 2.833 1.990 -18.091 1.00 97.44 96 SER A C 1
ATOM 818 O O . SER A 1 96 ? 1.637 1.717 -18.252 1.00 97.44 96 SER A O 1
ATOM 820 N N . ALA A 1 97 ? 3.792 1.095 -18.347 1.00 97.94 97 ALA A N 1
ATOM 821 C CA . ALA A 1 97 ? 3.529 -0.241 -18.879 1.00 97.94 97 ALA A CA 1
ATOM 822 C C . ALA A 1 97 ? 2.757 -1.131 -17.889 1.00 97.94 97 ALA A C 1
ATOM 824 O O . ALA A 1 97 ? 1.766 -1.755 -18.267 1.00 97.94 97 ALA A O 1
ATOM 825 N N . MET A 1 98 ? 3.142 -1.141 -16.611 1.00 98.56 98 MET A N 1
ATOM 826 C CA . MET A 1 98 ? 2.479 -1.916 -15.560 1.00 98.56 98 MET A CA 1
ATOM 827 C C . MET A 1 98 ? 1.015 -1.496 -15.403 1.00 98.56 98 MET A C 1
ATOM 829 O O . MET A 1 98 ? 0.133 -2.350 -15.413 1.00 98.56 98 MET A O 1
ATOM 833 N N . LYS A 1 99 ? 0.731 -0.187 -15.336 1.00 98.50 99 LYS A N 1
ATOM 834 C CA . LYS A 1 99 ? -0.638 0.343 -15.180 1.00 98.50 99 LYS A CA 1
ATOM 835 C C . LYS A 1 99 ? -1.550 0.022 -16.363 1.00 98.50 99 LYS A C 1
ATOM 837 O O . LYS A 1 99 ? -2.759 -0.101 -16.178 1.00 98.50 99 LYS A O 1
ATOM 842 N N . SER A 1 100 ? -0.991 -0.109 -17.566 1.00 98.19 100 SER A N 1
ATOM 843 C CA . SER A 1 100 ? -1.750 -0.483 -18.768 1.00 98.19 100 SER A CA 1
ATOM 844 C C . SER A 1 100 ? -1.975 -1.995 -18.910 1.00 98.19 100 SER A C 1
ATOM 846 O O . SER A 1 100 ? -2.798 -2.415 -19.723 1.00 98.19 100 SER A O 1
ATOM 848 N N . ASN A 1 101 ? -1.300 -2.819 -18.101 1.00 98.50 101 ASN A N 1
ATOM 849 C CA . ASN A 1 101 ? -1.406 -4.271 -18.146 1.00 98.50 101 ASN A CA 1
ATOM 850 C C . ASN A 1 101 ? -2.220 -4.816 -16.960 1.00 98.50 101 ASN A C 1
ATOM 852 O O . ASN A 1 101 ? -1.773 -4.845 -15.812 1.00 98.50 101 ASN A O 1
ATOM 856 N N . GLN A 1 102 ? -3.425 -5.308 -17.253 1.00 98.19 102 GLN A N 1
ATOM 857 C CA . GLN A 1 102 ? -4.345 -5.807 -16.231 1.00 98.19 102 GLN A CA 1
ATOM 858 C C . GLN A 1 102 ? -3.788 -7.005 -15.446 1.00 98.19 102 GLN A C 1
ATOM 860 O O . GLN A 1 102 ? -3.990 -7.065 -14.236 1.00 98.19 102 GLN A O 1
ATOM 865 N N . GLU A 1 103 ? -3.077 -7.936 -16.088 1.00 98.44 103 GLU A N 1
ATOM 866 C CA . GLU A 1 103 ? -2.522 -9.115 -15.404 1.00 98.44 103 GLU A CA 1
ATOM 867 C C . GLU A 1 103 ? -1.402 -8.719 -14.434 1.00 98.44 103 GLU A C 1
ATOM 869 O O . GLU A 1 103 ? -1.354 -9.188 -13.296 1.00 98.44 103 GLU A O 1
ATOM 874 N N . VAL A 1 104 ? -0.548 -7.779 -14.844 1.00 98.75 104 VAL A N 1
ATOM 875 C CA . VAL A 1 104 ? 0.486 -7.202 -13.975 1.00 98.75 104 VAL A CA 1
ATOM 876 C C . VAL A 1 104 ? -0.144 -6.532 -12.755 1.00 98.75 104 VAL A C 1
ATOM 878 O O . VAL A 1 104 ? 0.252 -6.814 -11.623 1.00 98.75 104 VAL A O 1
ATOM 881 N N . MET A 1 105 ? -1.180 -5.712 -12.949 1.00 98.69 105 MET A N 1
ATOM 882 C CA . MET A 1 105 ? -1.891 -5.077 -11.834 1.00 98.69 105 MET A CA 1
ATOM 883 C C . MET A 1 105 ? -2.566 -6.104 -10.912 1.00 98.69 105 MET A C 1
ATOM 885 O O . MET A 1 105 ? -2.563 -5.933 -9.691 1.00 98.69 105 MET A O 1
ATOM 889 N N . GLN A 1 106 ? -3.081 -7.213 -11.453 1.00 98.62 106 GLN A N 1
ATOM 890 C CA . GLN A 1 106 ? -3.602 -8.314 -10.639 1.00 98.62 106 GLN A CA 1
ATOM 891 C C . GLN A 1 106 ? -2.506 -8.993 -9.814 1.00 98.62 106 GLN A C 1
ATOM 893 O O . GLN A 1 106 ? -2.729 -9.308 -8.644 1.00 98.62 106 GLN A O 1
ATOM 898 N N . ARG A 1 107 ? -1.303 -9.172 -10.365 1.00 98.75 107 ARG A N 1
ATOM 899 C CA . ARG A 1 107 ? -0.147 -9.671 -9.607 1.00 98.75 107 ARG A CA 1
ATOM 900 C C . ARG A 1 107 ? 0.271 -8.712 -8.491 1.00 98.75 107 ARG A C 1
ATOM 902 O O . ARG A 1 107 ? 0.534 -9.178 -7.385 1.00 98.75 107 ARG A O 1
ATOM 909 N N . VAL A 1 108 ? 0.245 -7.395 -8.713 1.00 98.81 108 VAL A N 1
ATOM 910 C CA . VAL A 1 108 ? 0.486 -6.396 -7.647 1.00 98.81 108 VAL A CA 1
ATOM 911 C C . VAL A 1 108 ? -0.540 -6.561 -6.520 1.00 98.81 108 VAL A C 1
ATOM 913 O O . VAL A 1 108 ? -0.180 -6.622 -5.342 1.00 98.81 108 VAL A O 1
ATOM 916 N N . LEU A 1 109 ? -1.824 -6.711 -6.864 1.00 98.75 109 LEU A N 1
ATOM 917 C CA . LEU A 1 109 ? -2.888 -6.944 -5.882 1.00 98.75 109 LEU A CA 1
ATOM 918 C C . LEU A 1 109 ? -2.723 -8.274 -5.137 1.00 98.75 109 LEU A C 1
ATOM 920 O O . LEU A 1 109 ? -2.989 -8.333 -3.935 1.00 98.75 109 LEU A O 1
ATOM 924 N N . ARG A 1 110 ? -2.270 -9.338 -5.811 1.00 98.75 110 ARG A N 1
ATOM 925 C CA . ARG A 1 110 ? -1.939 -10.624 -5.176 1.00 98.75 110 ARG A CA 1
ATOM 926 C C . ARG A 1 110 ? -0.792 -10.469 -4.170 1.00 98.75 110 ARG A C 1
ATOM 928 O O . ARG A 1 110 ? -0.958 -10.890 -3.023 1.00 98.75 110 ARG A O 1
ATOM 935 N N . SER A 1 111 ? 0.286 -9.767 -4.534 1.00 98.75 111 SER A N 1
ATOM 936 C CA . SER A 1 111 ? 1.383 -9.415 -3.615 1.00 98.75 111 SER A CA 1
ATOM 937 C C . SER A 1 111 ? 0.864 -8.648 -2.396 1.00 98.75 111 SER A C 1
ATOM 939 O O . SER A 1 111 ? 1.207 -8.966 -1.257 1.00 98.75 111 SER A O 1
ATOM 941 N N . TYR A 1 112 ? -0.005 -7.656 -2.611 1.00 98.81 112 TYR A N 1
ATOM 942 C CA . TYR A 1 112 ? -0.584 -6.856 -1.533 1.00 98.81 112 TYR A CA 1
ATOM 943 C C . TYR A 1 112 ? -1.459 -7.692 -0.589 1.00 98.81 112 TYR A C 1
ATOM 945 O O . TYR A 1 112 ? -1.297 -7.611 0.627 1.00 98.81 112 TYR A O 1
ATOM 953 N N . LYS A 1 113 ? -2.339 -8.548 -1.122 1.00 98.75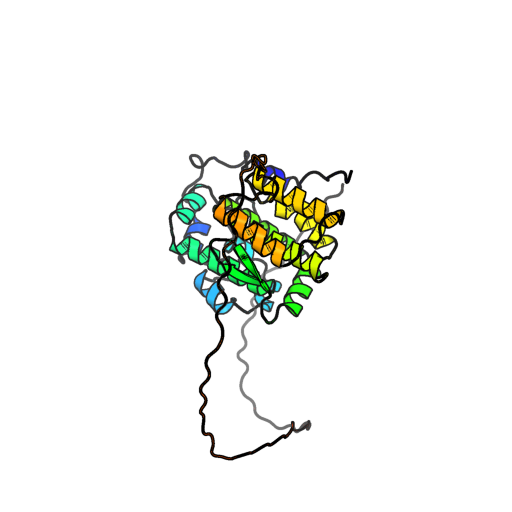 113 LYS A N 1
ATOM 954 C CA . LYS A 1 113 ? -3.176 -9.462 -0.323 1.00 98.75 113 LYS A CA 1
ATOM 955 C C . LYS A 1 113 ? -2.337 -10.433 0.511 1.00 98.75 113 LYS A C 1
ATOM 957 O O . LYS A 1 113 ? -2.681 -10.665 1.669 1.00 98.75 113 LYS A O 1
ATOM 962 N N . MET A 1 114 ? -1.246 -10.959 -0.046 1.00 98.38 114 MET A N 1
ATOM 963 C CA . MET A 1 114 ? -0.301 -11.811 0.682 1.00 98.38 114 MET A CA 1
ATOM 964 C C . MET A 1 114 ? 0.328 -11.056 1.861 1.00 98.38 114 MET A C 1
ATOM 966 O O . MET A 1 114 ? 0.272 -11.529 2.996 1.00 98.38 114 MET A O 1
ATOM 970 N N . MET A 1 115 ? 0.834 -9.839 1.628 1.00 98.56 115 MET A N 1
ATOM 971 C CA . MET A 1 115 ? 1.406 -9.015 2.701 1.00 98.56 115 MET A CA 1
ATOM 972 C C . MET A 1 115 ? 0.367 -8.612 3.753 1.00 98.56 115 MET A C 1
ATOM 974 O O . MET A 1 115 ? 0.670 -8.597 4.943 1.00 98.56 115 MET A O 1
ATOM 978 N N . LEU A 1 116 ? -0.878 -8.335 3.356 1.00 98.69 116 LEU A N 1
ATOM 979 C CA . LEU A 1 116 ? -1.967 -8.115 4.307 1.00 98.69 116 LEU A CA 1
ATOM 980 C C . LEU A 1 116 ? -2.192 -9.338 5.199 1.00 98.69 116 LEU A C 1
ATOM 982 O O . LEU A 1 116 ? -2.305 -9.174 6.413 1.00 98.69 116 LEU A O 1
ATOM 986 N N . GLY A 1 117 ? -2.220 -10.541 4.616 1.00 98.06 117 GLY A N 1
ATOM 987 C CA . GLY A 1 117 ? -2.337 -11.796 5.358 1.00 98.06 117 GLY A CA 1
ATOM 988 C C . GLY A 1 117 ? -1.232 -11.936 6.401 1.00 98.06 117 GLY A C 1
ATOM 989 O O . GLY A 1 117 ? -1.523 -12.156 7.580 1.00 98.06 117 GLY A O 1
ATOM 990 N N . PHE A 1 118 ? 0.012 -11.684 5.992 1.00 97.75 118 PHE A N 1
ATOM 991 C CA . PHE A 1 118 ? 1.177 -11.658 6.875 1.00 97.75 118 PHE A CA 1
ATOM 992 C C . PHE A 1 118 ? 1.023 -10.663 8.039 1.00 97.75 118 PHE A C 1
ATOM 994 O O . PHE A 1 118 ? 1.348 -10.985 9.184 1.00 97.75 118 PHE A O 1
ATOM 1001 N N . TYR A 1 119 ? 0.426 -9.494 7.790 1.00 98.25 119 TYR A N 1
ATOM 1002 C CA . TYR A 1 119 ? 0.100 -8.491 8.813 1.00 98.25 119 TYR A CA 1
ATOM 1003 C C . TYR A 1 119 ? -1.191 -8.775 9.599 1.00 98.25 119 TYR A C 1
ATOM 1005 O O . TYR A 1 119 ? -1.590 -7.973 10.445 1.00 98.25 119 TYR A O 1
ATOM 1013 N N . GLY A 1 120 ? -1.842 -9.919 9.379 1.00 98.19 120 GLY A N 1
ATOM 1014 C CA . GLY A 1 120 ? -3.037 -10.335 10.110 1.00 98.19 120 GLY A CA 1
ATOM 1015 C C . GLY A 1 120 ? -4.324 -9.700 9.593 1.00 98.19 120 GLY A C 1
ATOM 1016 O O . GLY A 1 120 ? -5.343 -9.717 10.287 1.00 98.19 120 GLY A O 1
ATOM 1017 N N . MET A 1 121 ? -4.308 -9.159 8.380 1.00 98.44 121 MET A N 1
ATOM 1018 C CA . MET A 1 121 ? -5.399 -8.423 7.751 1.00 98.44 121 MET A CA 1
ATOM 1019 C C . MET A 1 121 ? -5.874 -9.142 6.482 1.00 98.44 121 MET A C 1
ATOM 1021 O O . MET A 1 121 ? -5.184 -9.976 5.907 1.00 98.44 121 MET A O 1
ATOM 1025 N N . ARG A 1 122 ? -7.084 -8.826 6.025 1.00 98.25 122 ARG A N 1
ATOM 1026 C CA . ARG A 1 122 ? -7.649 -9.340 4.775 1.00 98.25 122 ARG A CA 1
ATOM 1027 C C . ARG A 1 122 ? -8.369 -8.226 4.037 1.00 98.25 122 ARG A C 1
ATOM 1029 O O . ARG A 1 122 ? -9.221 -7.559 4.622 1.00 98.25 122 ARG A O 1
ATOM 1036 N N . LEU A 1 123 ? -8.078 -8.096 2.747 1.00 98.56 123 LEU A N 1
ATOM 1037 C CA . LEU A 1 123 ? -8.815 -7.230 1.832 1.00 98.56 123 LEU A CA 1
ATOM 1038 C C . LEU A 1 123 ? -10.230 -7.790 1.628 1.00 98.56 123 LEU A C 1
ATOM 1040 O O . LEU A 1 123 ? -10.412 -8.962 1.286 1.00 98.56 123 LEU A O 1
ATOM 1044 N N . VAL A 1 124 ? -11.233 -6.977 1.940 1.00 98.31 124 VAL A N 1
ATOM 1045 C CA . VAL A 1 124 ? -12.656 -7.286 1.746 1.00 98.31 124 VAL A CA 1
ATOM 1046 C C . VAL A 1 124 ? -13.108 -6.800 0.380 1.00 98.31 124 VAL A C 1
ATOM 1048 O O . VAL A 1 124 ? -13.844 -7.513 -0.292 1.00 98.31 124 VAL A O 1
ATOM 1051 N N . ASP A 1 125 ? -12.639 -5.621 -0.016 1.00 98.31 125 ASP A N 1
ATOM 1052 C CA . ASP A 1 125 ? -13.019 -4.958 -1.254 1.00 98.31 125 ASP A CA 1
ATOM 1053 C C . ASP A 1 125 ? -11.788 -4.294 -1.884 1.00 98.31 125 ASP A C 1
ATOM 1055 O O . ASP A 1 125 ? -11.135 -3.445 -1.276 1.00 98.31 125 ASP A O 1
ATOM 1059 N N . GLU A 1 126 ? -11.464 -4.716 -3.104 1.00 97.94 126 GLU A N 1
ATOM 1060 C CA . GLU A 1 126 ? -10.296 -4.261 -3.865 1.00 97.94 126 GLU A CA 1
ATOM 1061 C C . GLU A 1 126 ? -10.461 -2.855 -4.442 1.00 97.94 126 GLU A C 1
ATOM 1063 O O . GLU A 1 126 ? -9.475 -2.137 -4.616 1.00 97.94 126 GLU A O 1
ATOM 1068 N N . LYS A 1 127 ? -11.700 -2.448 -4.724 1.00 97.19 127 LYS A N 1
ATOM 1069 C CA . LYS A 1 127 ? -12.022 -1.137 -5.285 1.00 97.19 127 LYS A CA 1
ATOM 1070 C C . LYS A 1 127 ? -11.958 -0.063 -4.209 1.00 97.19 127 LYS A C 1
ATOM 1072 O O . LYS A 1 127 ? -11.491 1.042 -4.468 1.00 97.19 127 LYS A O 1
ATOM 1077 N N . THR A 1 128 ? -12.421 -0.379 -3.003 1.00 97.88 128 THR A N 1
ATOM 1078 C CA . THR A 1 128 ? -12.493 0.599 -1.912 1.00 97.88 128 THR A CA 1
ATOM 1079 C C . THR A 1 128 ? -11.307 0.536 -0.955 1.00 97.88 128 THR A C 1
ATOM 1081 O O . THR A 1 128 ? -11.021 1.520 -0.276 1.00 97.88 128 THR A O 1
ATOM 1084 N N . GLY A 1 129 ? -10.592 -0.593 -0.901 1.00 98.44 129 GLY A N 1
ATOM 1085 C CA . GLY A 1 129 ? -9.516 -0.819 0.065 1.00 98.44 129 GLY A CA 1
ATOM 1086 C C . GLY A 1 129 ? -10.019 -1.215 1.455 1.00 98.44 129 GLY A C 1
ATOM 1087 O O . GLY A 1 129 ? -9.254 -1.182 2.420 1.00 98.44 129 GLY A O 1
ATOM 1088 N N . LEU A 1 130 ? -11.298 -1.585 1.597 1.00 98.75 130 LEU A N 1
ATOM 1089 C CA . LEU A 1 130 ? -11.851 -2.007 2.881 1.00 98.75 130 LEU A CA 1
ATOM 1090 C C . LEU A 1 130 ? -11.151 -3.280 3.372 1.00 98.75 130 LEU A C 1
ATOM 1092 O O . LEU A 1 130 ? -11.179 -4.317 2.709 1.00 98.75 130 LEU A O 1
ATOM 1096 N N . LEU A 1 131 ? -10.572 -3.229 4.569 1.00 98.81 131 LEU A N 1
ATOM 1097 C CA . LEU A 1 131 ? -9.910 -4.360 5.214 1.00 98.81 131 LEU A CA 1
ATOM 1098 C C . LEU A 1 131 ? -10.746 -4.918 6.355 1.00 98.81 131 LEU A C 1
ATOM 1100 O O . LEU A 1 131 ? -11.653 -4.263 6.857 1.00 98.81 131 LEU A O 1
ATOM 1104 N N . ARG A 1 132 ? -10.418 -6.123 6.811 1.00 98.56 132 ARG A N 1
ATOM 1105 C CA . ARG A 1 132 ? -10.835 -6.691 8.101 1.00 98.56 132 ARG A CA 1
ATOM 1106 C C . ARG A 1 132 ? -9.694 -7.514 8.695 1.00 98.56 132 ARG A C 1
ATOM 1108 O O . ARG A 1 132 ? -8.716 -7.795 8.009 1.00 98.56 132 ARG A O 1
ATOM 1115 N N . ARG A 1 133 ? -9.834 -7.960 9.943 1.00 98.62 133 ARG A N 1
ATOM 1116 C CA . ARG A 1 133 ? -8.924 -8.959 10.527 1.00 98.62 133 ARG A CA 1
ATOM 1117 C C . ARG A 1 133 ? -8.982 -10.276 9.748 1.00 98.62 133 ARG A C 1
ATOM 1119 O O . ARG A 1 133 ? -10.060 -10.711 9.334 1.00 98.62 133 ARG A O 1
ATOM 1126 N N . SER A 1 134 ? -7.834 -10.922 9.593 1.00 96.50 134 SER A N 1
ATOM 1127 C CA . SER A 1 134 ? -7.759 -12.346 9.250 1.00 96.50 134 SER A CA 1
ATOM 1128 C C . SER A 1 134 ? -8.206 -13.215 10.442 1.00 96.50 134 SER A C 1
ATOM 1130 O O . SER A 1 134 ? -8.346 -12.713 11.560 1.00 96.50 134 SER A O 1
ATOM 1132 N N . SER A 1 135 ? -8.453 -14.510 10.222 1.00 90.69 135 SER A N 1
ATOM 1133 C CA . SER A 1 135 ? -8.836 -15.442 11.298 1.00 90.69 135 SER A CA 1
ATOM 1134 C C . SER A 1 135 ? -7.753 -15.564 12.377 1.00 90.69 135 SER A C 1
ATOM 1136 O O . SER A 1 135 ? -8.067 -15.498 13.561 1.00 90.69 135 SER A O 1
ATOM 1138 N N . GLU A 1 136 ? -6.482 -15.621 11.974 1.00 87.50 136 GLU A N 1
ATOM 1139 C CA . GLU A 1 136 ? -5.316 -15.779 12.857 1.00 87.50 136 GLU A CA 1
ATOM 1140 C C . GLU A 1 136 ? -4.558 -14.456 13.063 1.00 87.50 136 GLU A C 1
ATOM 1142 O O . GLU A 1 136 ? -3.332 -14.400 13.063 1.00 87.50 136 GLU A O 1
ATOM 1147 N N . TYR A 1 137 ? -5.280 -13.344 13.235 1.00 97.62 137 TYR A N 1
ATOM 1148 C CA . TYR A 1 137 ? -4.656 -12.015 13.279 1.00 97.62 137 TYR A CA 1
ATOM 1149 C C . TYR A 1 137 ? -3.733 -11.787 14.489 1.00 97.62 137 TYR A C 1
ATOM 1151 O O . TYR A 1 137 ? -2.855 -10.929 14.432 1.00 97.62 137 TYR A O 1
ATOM 1159 N N . LYS A 1 138 ? -3.932 -12.500 15.610 1.00 97.69 138 LYS A N 1
ATOM 1160 C CA . LYS A 1 138 ? -3.251 -12.199 16.884 1.00 97.69 138 LYS A CA 1
ATOM 1161 C C . LYS A 1 138 ? -1.724 -12.379 16.803 1.00 97.69 138 LYS A C 1
ATOM 1163 O O . LYS A 1 138 ? -1.027 -11.431 17.178 1.00 97.69 138 LYS A O 1
ATOM 1168 N N . PRO A 1 139 ? -1.174 -13.517 16.323 1.00 96.75 139 PRO A N 1
ATOM 1169 C CA . PRO A 1 139 ? 0.267 -13.655 16.105 1.00 96.75 139 PRO A CA 1
ATOM 1170 C C . PRO A 1 139 ? 0.827 -12.602 15.145 1.00 96.75 139 PRO A C 1
ATOM 1172 O O . PRO A 1 139 ? 1.833 -11.972 15.462 1.00 96.75 139 PRO A O 1
ATOM 1175 N N . SER A 1 140 ? 0.143 -12.335 14.031 1.00 97.31 140 SER A N 1
ATOM 1176 C CA . SER A 1 140 ? 0.576 -11.339 13.047 1.00 97.31 140 SER A CA 1
ATOM 1177 C C . SER A 1 140 ? 0.591 -9.912 13.597 1.00 97.31 140 SER A C 1
ATOM 1179 O O . SER A 1 140 ? 1.545 -9.173 13.374 1.00 97.31 140 SER A O 1
ATOM 1181 N N . TYR A 1 141 ? -0.417 -9.516 14.379 1.00 98.00 141 TYR A N 1
ATOM 1182 C CA . TYR A 1 141 ? -0.434 -8.213 15.052 1.00 98.00 141 TYR A CA 1
ATOM 1183 C C . TYR A 1 141 ? 0.690 -8.103 16.074 1.00 98.00 141 TYR A C 1
ATOM 1185 O O . TYR A 1 141 ? 1.328 -7.057 16.173 1.00 98.00 141 TYR A O 1
ATOM 1193 N N . LYS A 1 142 ? 0.955 -9.178 16.829 1.00 97.12 142 LYS A N 1
ATOM 1194 C CA . LYS A 1 142 ? 2.105 -9.229 17.734 1.00 97.12 142 LYS A CA 1
ATOM 1195 C C . LYS A 1 142 ? 3.399 -9.024 16.944 1.00 97.12 142 LYS A C 1
ATOM 1197 O O . LYS A 1 142 ? 4.186 -8.164 17.328 1.00 97.12 142 LYS A O 1
ATOM 1202 N N . ASN A 1 143 ? 3.584 -9.735 15.833 1.00 96.50 143 ASN A N 1
ATOM 1203 C CA . ASN A 1 143 ? 4.747 -9.557 14.969 1.00 96.50 143 ASN A CA 1
ATOM 1204 C C . ASN A 1 143 ? 4.878 -8.099 14.497 1.00 96.50 143 ASN A C 1
ATOM 1206 O O . ASN A 1 143 ? 5.879 -7.447 14.773 1.00 96.50 143 ASN A O 1
ATOM 1210 N N . LEU A 1 144 ? 3.824 -7.533 13.905 1.00 96.75 144 LEU A N 1
ATOM 1211 C CA . LEU A 1 144 ? 3.819 -6.156 13.404 1.00 96.75 144 LEU A CA 1
ATOM 1212 C C . LEU A 1 144 ? 4.127 -5.110 14.494 1.00 96.75 144 LEU A C 1
ATOM 1214 O O . LEU A 1 144 ? 4.802 -4.116 14.235 1.00 96.75 144 LEU A O 1
ATOM 1218 N N . MET A 1 145 ? 3.673 -5.331 15.730 1.00 96.00 145 MET A N 1
ATOM 1219 C CA . MET A 1 145 ? 3.948 -4.426 16.850 1.00 96.00 145 MET A CA 1
ATOM 1220 C C . MET A 1 145 ? 5.399 -4.476 17.345 1.00 96.00 145 MET A C 1
ATOM 1222 O O . MET A 1 145 ? 5.889 -3.452 17.832 1.00 96.00 145 MET A O 1
ATOM 1226 N N . TYR A 1 146 ? 6.068 -5.630 17.251 1.00 94.19 146 TYR A N 1
ATOM 1227 C CA . TYR A 1 146 ? 7.393 -5.860 17.846 1.00 94.19 146 TYR A CA 1
ATOM 1228 C C . TYR A 1 146 ? 8.539 -5.998 16.831 1.00 94.19 146 TYR A C 1
ATOM 1230 O O . TYR A 1 146 ? 9.699 -5.913 17.229 1.00 94.19 146 TYR A O 1
ATOM 1238 N N . ALA A 1 147 ? 8.242 -6.132 15.538 1.00 94.62 147 ALA A N 1
ATOM 1239 C CA . ALA A 1 147 ? 9.210 -6.193 14.447 1.00 94.62 147 ALA A CA 1
ATOM 1240 C C . ALA A 1 147 ? 9.193 -4.875 13.639 1.00 94.62 147 ALA A C 1
ATOM 1242 O O . ALA A 1 147 ? 8.503 -4.762 12.624 1.00 94.62 147 ALA A O 1
ATOM 1243 N N . PRO A 1 148 ? 9.938 -3.830 14.059 1.00 91.75 148 PRO A N 1
ATOM 1244 C CA . PRO A 1 148 ? 9.806 -2.479 13.506 1.00 91.75 148 PRO A CA 1
ATOM 1245 C C . PRO A 1 148 ? 10.195 -2.357 12.027 1.00 91.75 148 PRO A C 1
ATOM 1247 O O . PRO A 1 148 ? 9.742 -1.427 11.361 1.00 91.75 148 PRO A O 1
ATOM 1250 N N . HIS A 1 149 ? 10.991 -3.289 11.494 1.00 94.50 149 HIS A N 1
ATOM 1251 C CA . HIS A 1 149 ? 11.325 -3.330 10.070 1.00 94.50 149 HIS A CA 1
ATOM 1252 C C . HIS A 1 149 ? 10.082 -3.570 9.192 1.00 94.50 149 HIS A C 1
ATOM 1254 O O . HIS A 1 149 ? 10.051 -3.123 8.047 1.00 94.50 149 HIS A O 1
ATOM 1260 N N . ASN A 1 150 ? 9.019 -4.177 9.734 1.00 97.00 150 ASN A N 1
ATOM 1261 C CA . ASN A 1 150 ? 7.742 -4.307 9.034 1.00 97.00 150 ASN A CA 1
ATOM 1262 C C . ASN A 1 150 ? 7.077 -2.948 8.781 1.00 97.00 150 ASN A C 1
ATOM 1264 O O . ASN A 1 150 ? 6.435 -2.779 7.749 1.00 97.00 150 ASN A O 1
ATOM 1268 N N . ASN A 1 151 ? 7.320 -1.935 9.621 1.00 96.69 151 ASN A N 1
ATOM 1269 C CA . ASN A 1 151 ? 6.846 -0.582 9.327 1.00 96.69 151 ASN A CA 1
ATOM 1270 C C . ASN A 1 151 ? 7.549 0.024 8.103 1.00 96.69 151 ASN A C 1
ATOM 1272 O O . ASN A 1 151 ? 6.913 0.752 7.345 1.00 96.69 151 ASN A O 1
ATOM 1276 N N . LEU A 1 152 ? 8.831 -0.305 7.884 1.00 95.44 152 LEU A N 1
ATOM 1277 C CA . LEU A 1 152 ? 9.579 0.102 6.687 1.00 95.44 152 LEU A CA 1
ATOM 1278 C C . LEU A 1 152 ? 9.086 -0.646 5.441 1.00 95.44 152 LEU A C 1
ATOM 1280 O O . LEU A 1 152 ? 8.928 -0.030 4.388 1.00 95.44 152 LEU A O 1
ATOM 1284 N N . ARG A 1 153 ? 8.787 -1.950 5.566 1.00 97.38 153 ARG A N 1
ATOM 1285 C CA . ARG A 1 153 ? 8.153 -2.734 4.491 1.00 97.38 153 ARG A CA 1
ATOM 1286 C C . ARG A 1 153 ? 6.801 -2.128 4.093 1.00 97.38 153 ARG A C 1
ATOM 1288 O O . ARG A 1 153 ? 6.568 -1.934 2.906 1.00 97.38 153 ARG A O 1
ATOM 1295 N N . ILE A 1 154 ? 5.959 -1.742 5.058 1.00 98.50 154 ILE A N 1
ATOM 1296 C CA . ILE A 1 154 ? 4.673 -1.069 4.791 1.00 98.50 154 ILE A CA 1
ATOM 1297 C C . ILE A 1 154 ? 4.877 0.279 4.092 1.00 98.50 154 ILE A C 1
ATOM 1299 O O . ILE A 1 154 ? 4.198 0.547 3.106 1.00 98.50 154 ILE A O 1
ATOM 1303 N N . THR A 1 155 ? 5.838 1.102 4.526 1.00 97.75 155 THR A N 1
ATOM 1304 C CA . THR A 1 155 ? 6.161 2.358 3.824 1.00 97.75 155 THR A CA 1
ATOM 1305 C C . THR A 1 155 ? 6.537 2.101 2.362 1.00 97.75 155 THR A C 1
ATOM 1307 O O . THR A 1 155 ? 6.057 2.802 1.474 1.00 97.75 155 THR A O 1
ATOM 1310 N N . ARG A 1 156 ? 7.351 1.072 2.085 1.00 97.88 156 ARG A N 1
ATOM 1311 C CA . ARG A 1 156 ? 7.717 0.691 0.712 1.00 97.88 156 ARG A CA 1
ATOM 1312 C C . ARG A 1 156 ? 6.506 0.239 -0.105 1.00 97.88 156 ARG A C 1
ATOM 1314 O O . ARG A 1 156 ? 6.346 0.695 -1.233 1.00 97.88 156 ARG A O 1
ATOM 1321 N N . ILE A 1 157 ? 5.646 -0.602 0.478 1.00 98.75 157 ILE A N 1
ATOM 1322 C CA . ILE A 1 157 ? 4.374 -1.011 -0.134 1.00 98.75 157 ILE A CA 1
ATOM 1323 C C . ILE A 1 157 ? 3.561 0.233 -0.501 1.00 98.75 157 ILE A C 1
ATOM 1325 O O . ILE A 1 157 ? 3.098 0.343 -1.628 1.00 98.75 157 ILE A O 1
ATOM 1329 N N . PHE A 1 158 ? 3.434 1.203 0.404 1.00 98.81 158 PHE A N 1
ATOM 1330 C CA . PHE A 1 158 ? 2.625 2.398 0.166 1.00 98.81 158 PHE A CA 1
ATOM 1331 C C . PHE A 1 158 ? 3.184 3.295 -0.936 1.00 98.81 158 PHE A C 1
ATOM 1333 O O . PHE A 1 158 ? 2.410 3.744 -1.778 1.00 98.81 158 PHE A O 1
ATOM 1340 N N . LYS A 1 159 ? 4.505 3.519 -0.968 1.00 98.44 159 LYS A N 1
ATOM 1341 C CA . LYS A 1 159 ? 5.154 4.245 -2.070 1.00 98.44 159 LYS A CA 1
ATOM 1342 C C . LYS A 1 159 ? 4.893 3.543 -3.409 1.00 98.44 159 LYS A C 1
ATOM 1344 O O . LYS A 1 159 ? 4.443 4.190 -4.344 1.00 98.44 159 LYS A O 1
ATOM 1349 N N . CYS A 1 160 ? 5.079 2.222 -3.481 1.00 98.69 160 CYS A N 1
ATOM 1350 C CA . CYS A 1 160 ? 4.816 1.437 -4.694 1.00 98.69 160 CYS A CA 1
ATOM 1351 C C . CYS A 1 160 ? 3.347 1.531 -5.145 1.00 98.69 160 CYS A C 1
ATOM 1353 O O . CYS A 1 160 ? 3.065 1.802 -6.311 1.00 98.69 160 CYS A O 1
ATOM 1355 N N . LEU A 1 161 ? 2.398 1.378 -4.215 1.00 98.81 161 LEU A N 1
ATOM 1356 C CA . LEU A 1 161 ? 0.972 1.531 -4.508 1.00 98.81 161 LEU A CA 1
ATOM 1357 C C . LEU A 1 161 ? 0.646 2.940 -5.015 1.00 98.81 161 LEU A C 1
ATOM 1359 O O . LEU A 1 161 ? -0.186 3.075 -5.905 1.00 98.81 161 LEU A O 1
ATOM 1363 N N . SER A 1 162 ? 1.307 3.975 -4.498 1.00 98.31 162 SER A N 1
ATOM 1364 C CA . SER A 1 162 ? 1.145 5.343 -4.993 1.00 98.31 162 SER A CA 1
ATOM 1365 C C . SER A 1 162 ? 1.670 5.527 -6.417 1.00 98.31 162 SER A C 1
ATOM 1367 O O . SER A 1 162 ? 0.931 6.036 -7.260 1.00 98.31 162 SER A O 1
ATOM 1369 N N . GLU A 1 163 ? 2.875 5.033 -6.731 1.00 98.19 163 GLU A N 1
ATOM 1370 C CA . GLU A 1 163 ? 3.419 5.055 -8.104 1.00 98.19 163 GLU A CA 1
ATOM 1371 C C . GLU A 1 163 ? 2.455 4.393 -9.108 1.00 98.19 163 GLU A C 1
ATOM 1373 O O . GLU A 1 163 ? 2.237 4.883 -10.218 1.00 98.19 163 GLU A O 1
ATOM 1378 N N . LEU A 1 164 ? 1.797 3.308 -8.691 1.00 98.50 164 LEU A N 1
ATOM 1379 C CA . LEU A 1 164 ? 0.862 2.549 -9.522 1.00 98.50 164 LEU A CA 1
ATOM 1380 C C . LEU A 1 164 ? -0.582 3.087 -9.505 1.00 98.50 164 LEU A C 1
ATOM 1382 O O . LEU A 1 164 ? -1.444 2.540 -10.194 1.00 98.50 164 LEU A O 1
ATOM 1386 N N . GLY A 1 165 ? -0.870 4.165 -8.768 1.00 97.81 165 GLY A N 1
ATOM 1387 C CA . GLY A 1 165 ? -2.209 4.765 -8.692 1.00 97.81 165 GLY A CA 1
ATOM 1388 C C . GLY A 1 165 ? -3.228 3.961 -7.871 1.00 97.81 165 GLY A C 1
ATOM 1389 O O . GLY A 1 165 ? -4.424 4.026 -8.138 1.00 97.81 165 GLY A O 1
ATOM 1390 N N . LEU A 1 166 ? -2.766 3.200 -6.878 1.00 98.50 166 LEU A N 1
ATOM 1391 C CA . LEU A 1 166 ? -3.555 2.349 -5.976 1.00 98.50 166 LEU A CA 1
ATOM 1392 C C . LEU A 1 166 ? -3.596 2.895 -4.534 1.00 98.50 166 LEU A C 1
ATOM 1394 O O . LEU A 1 166 ? -3.677 2.138 -3.562 1.00 98.50 166 LEU A O 1
ATOM 1398 N N . GLU A 1 167 ? -3.523 4.217 -4.366 1.00 97.62 167 GLU A N 1
ATOM 1399 C CA . GLU A 1 167 ? -3.439 4.884 -3.055 1.00 97.62 167 GLU A CA 1
ATOM 1400 C C . GLU A 1 167 ? -4.626 4.586 -2.127 1.00 97.62 167 GLU A C 1
ATOM 1402 O O . GLU A 1 167 ? -4.485 4.621 -0.901 1.00 97.62 167 GLU A O 1
ATOM 1407 N N . HIS A 1 168 ? -5.784 4.223 -2.688 1.00 98.38 168 HIS A N 1
ATOM 1408 C CA . HIS A 1 168 ? -6.966 3.826 -1.919 1.00 98.38 168 HIS A CA 1
ATOM 1409 C C . HIS A 1 168 ? -6.715 2.595 -1.041 1.00 98.38 168 HIS A C 1
ATOM 1411 O O . HIS A 1 168 ? -7.282 2.494 0.046 1.00 98.38 168 HIS A O 1
ATOM 1417 N N . LEU A 1 169 ? -5.826 1.692 -1.462 1.00 98.81 169 LEU A N 1
ATOM 1418 C CA . LEU A 1 169 ? -5.424 0.528 -0.671 1.00 98.81 169 LEU A CA 1
ATOM 1419 C C . LEU A 1 169 ? -4.563 0.940 0.531 1.00 98.81 169 LEU A C 1
ATOM 1421 O O . LEU A 1 169 ? -4.773 0.457 1.647 1.00 98.81 169 LEU A O 1
ATOM 1425 N N . SER A 1 170 ? -3.635 1.882 0.333 1.00 98.56 170 SER A N 1
ATOM 1426 C CA . SER A 1 170 ? -2.830 2.464 1.416 1.00 98.56 170 SER A CA 1
ATOM 1427 C C . SER A 1 170 ? -3.721 3.172 2.438 1.00 98.56 170 SER A C 1
ATOM 1429 O O . SER A 1 170 ? -3.594 2.948 3.645 1.00 98.56 170 SER A O 1
ATOM 1431 N N . ALA A 1 171 ? -4.681 3.973 1.963 1.00 98.31 171 ALA A N 1
ATOM 1432 C CA . ALA A 1 171 ? -5.651 4.646 2.817 1.00 98.31 171 ALA A CA 1
ATOM 1433 C C . ALA A 1 171 ? -6.526 3.651 3.595 1.00 98.31 171 ALA A C 1
ATOM 1435 O O . ALA A 1 171 ? -6.700 3.799 4.806 1.00 98.31 171 ALA A O 1
ATOM 1436 N N . GLY A 1 172 ? -6.998 2.592 2.935 1.00 98.62 172 GLY A N 1
ATOM 1437 C CA . GLY A 1 172 ? -7.733 1.500 3.564 1.00 98.62 172 GLY A CA 1
ATOM 1438 C C . GLY A 1 172 ? -6.974 0.855 4.726 1.00 98.62 172 GLY A C 1
ATOM 1439 O O . GLY A 1 172 ? -7.527 0.723 5.819 1.00 98.62 172 GLY A O 1
ATOM 1440 N N . LEU A 1 173 ? -5.690 0.533 4.535 1.00 98.75 173 LEU A N 1
ATOM 1441 C CA . LEU A 1 173 ? -4.843 -0.017 5.600 1.00 98.75 173 LEU A CA 1
ATOM 1442 C C . LEU A 1 173 ? -4.665 0.967 6.758 1.00 98.75 173 LEU A C 1
ATOM 1444 O O . LEU A 1 173 ? -4.811 0.572 7.915 1.00 98.75 173 LEU A O 1
ATOM 1448 N N . MET A 1 174 ? -4.404 2.245 6.476 1.00 98.31 174 MET A N 1
ATOM 1449 C CA . MET A 1 174 ? -4.256 3.268 7.518 1.00 98.31 174 MET A CA 1
ATOM 1450 C C . MET A 1 174 ? -5.513 3.427 8.371 1.00 98.31 174 MET A C 1
ATOM 1452 O O . MET A 1 174 ? -5.417 3.481 9.597 1.00 98.31 174 MET A O 1
ATOM 1456 N N . LEU A 1 175 ? -6.684 3.475 7.737 1.00 98.69 175 LEU A N 1
ATOM 1457 C CA . LEU A 1 175 ? -7.960 3.580 8.441 1.00 98.69 175 LEU A CA 1
ATOM 1458 C C . LEU A 1 175 ? -8.239 2.326 9.281 1.00 98.69 175 LEU A C 1
ATOM 1460 O O . LEU A 1 175 ? -8.664 2.452 10.428 1.00 98.69 175 LEU A O 1
ATOM 1464 N N . HIS A 1 176 ? -7.917 1.135 8.763 1.00 98.75 176 HIS A N 1
ATOM 1465 C CA . HIS A 1 176 ? -8.023 -0.115 9.522 1.00 98.75 176 HIS A CA 1
ATOM 1466 C C . HIS A 1 176 ? -7.107 -0.124 10.758 1.00 98.75 176 HIS A C 1
ATOM 1468 O O . HIS A 1 176 ? -7.512 -0.465 11.866 1.00 98.75 176 HIS A O 1
ATOM 1474 N N . VAL A 1 177 ? -5.855 0.308 10.608 1.00 98.50 177 VAL A N 1
ATOM 1475 C CA . VAL A 1 177 ? -4.936 0.445 11.748 1.00 98.50 177 VAL A CA 1
ATOM 1476 C C . VAL A 1 177 ? -5.480 1.447 12.771 1.00 98.50 177 VAL A C 1
ATOM 1478 O O . VAL A 1 177 ? -5.432 1.184 13.973 1.00 98.50 177 VAL A O 1
ATOM 1481 N N . LEU A 1 178 ? -6.021 2.580 12.317 1.00 98.25 178 LEU A N 1
ATOM 1482 C CA . LEU A 1 178 ? -6.550 3.618 13.199 1.00 98.25 178 LEU A CA 1
ATOM 1483 C C . LEU A 1 178 ? -7.758 3.140 14.011 1.00 98.25 178 LEU A C 1
ATOM 1485 O O . LEU A 1 178 ? -7.839 3.446 15.205 1.00 98.25 178 LEU A O 1
ATOM 1489 N N . ASN A 1 179 ? -8.672 2.379 13.397 1.00 98.12 179 ASN A N 1
ATOM 1490 C CA . ASN A 1 179 ? -9.829 1.848 14.113 1.00 98.12 179 ASN A CA 1
ATOM 1491 C C . ASN A 1 179 ? -9.416 0.744 15.101 1.00 98.12 179 ASN A C 1
ATOM 1493 O O . ASN A 1 179 ? -9.865 0.749 16.244 1.00 98.12 179 ASN A O 1
ATOM 1497 N N . GLU A 1 180 ? -8.467 -0.129 14.741 1.00 98.25 180 GLU A N 1
ATOM 1498 C CA . GLU A 1 180 ? -7.910 -1.138 15.660 1.00 98.25 180 GLU A CA 1
ATOM 1499 C C . GLU A 1 180 ? -7.232 -0.523 16.897 1.00 98.25 180 GLU A C 1
ATOM 1501 O O . GLU A 1 180 ? -7.392 -1.023 18.016 1.00 98.25 180 GLU A O 1
ATOM 1506 N N . GLN A 1 181 ? -6.518 0.593 16.714 1.00 96.81 181 GLN A N 1
ATOM 1507 C CA . GLN A 1 181 ? -5.881 1.357 17.795 1.00 96.81 181 GLN A CA 1
ATOM 1508 C C . GLN A 1 181 ? -6.864 2.003 18.762 1.00 96.81 181 GLN A C 1
ATOM 1510 O O . GLN A 1 181 ? -6.494 2.292 19.907 1.00 96.81 181 GLN A O 1
ATOM 1515 N N . THR A 1 182 ? -8.066 2.292 18.282 1.00 95.62 182 THR A N 1
ATOM 1516 C CA . THR A 1 182 ? -9.048 3.108 18.987 1.00 95.62 182 THR A CA 1
ATOM 1517 C C . THR A 1 182 ? -10.089 2.229 19.666 1.00 95.62 182 THR A C 1
ATOM 1519 O O . THR A 1 182 ? -10.271 2.329 20.874 1.00 95.62 182 THR A O 1
ATOM 1522 N N . GLU A 1 183 ? -10.679 1.293 18.925 1.00 95.44 183 GLU A N 1
ATOM 1523 C CA . GLU A 1 183 ? -11.731 0.396 19.410 1.00 95.44 183 GLU A CA 1
ATOM 1524 C C . GLU A 1 183 ? -11.189 -0.731 20.303 1.00 95.44 183 GLU A C 1
ATOM 1526 O O . GLU A 1 183 ? -11.842 -1.147 21.258 1.00 95.44 183 GLU A O 1
ATOM 1531 N N . HIS A 1 184 ? -9.980 -1.227 20.018 1.00 96.00 184 HIS A N 1
ATOM 1532 C CA . HIS A 1 184 ? -9.448 -2.432 20.670 1.00 96.00 184 HIS A CA 1
ATOM 1533 C C . HIS A 1 184 ? -8.091 -2.237 21.348 1.00 96.00 184 HIS A C 1
ATOM 1535 O O . HIS A 1 184 ? -7.613 -3.134 22.040 1.00 96.00 184 HIS A O 1
ATOM 1541 N N . GLY A 1 185 ? -7.441 -1.091 21.137 1.00 95.06 185 GLY A N 1
ATOM 1542 C CA . GLY A 1 185 ? -6.096 -0.831 21.653 1.00 95.06 185 GLY A CA 1
ATOM 1543 C C . GLY A 1 185 ? -4.996 -1.686 21.009 1.00 95.06 185 GLY A C 1
ATOM 1544 O O . GLY A 1 185 ? -3.881 -1.732 21.529 1.00 95.06 185 GLY A O 1
ATOM 1545 N N . HIS A 1 186 ? -5.271 -2.351 19.883 1.00 96.62 186 HIS A N 1
ATOM 1546 C CA . HIS A 1 186 ? -4.268 -3.101 19.123 1.00 96.62 186 HIS A CA 1
ATOM 1547 C C . HIS A 1 186 ? -3.417 -2.171 18.252 1.00 96.62 186 HIS A C 1
ATOM 1549 O O . HIS A 1 186 ? -3.811 -1.049 17.960 1.00 96.62 186 HIS A O 1
ATOM 1555 N N . LEU A 1 187 ? -2.243 -2.636 17.804 1.00 96.75 187 LEU A N 1
ATOM 1556 C CA . LEU A 1 187 ? -1.380 -1.894 16.867 1.00 96.75 187 LEU A CA 1
ATOM 1557 C C . LEU A 1 187 ? -1.021 -0.473 17.353 1.00 96.75 187 LEU A C 1
ATOM 1559 O O . LEU A 1 187 ? -0.756 0.427 16.561 1.00 96.75 187 LEU A O 1
ATOM 1563 N N . ARG A 1 188 ? -1.022 -0.255 18.673 1.00 95.50 188 ARG A N 1
ATOM 1564 C CA . ARG A 1 188 ? -0.899 1.065 19.311 1.00 95.50 188 ARG A CA 1
ATOM 1565 C C . ARG A 1 188 ? 0.486 1.304 19.921 1.00 95.50 188 ARG A C 1
ATOM 1567 O O . ARG A 1 188 ? 0.635 2.056 20.884 1.00 95.50 188 ARG A O 1
ATOM 1574 N N . THR A 1 189 ? 1.522 0.646 19.402 1.00 96.25 189 THR A N 1
ATOM 1575 C CA . THR A 1 189 ? 2.896 0.909 19.851 1.00 96.25 189 THR A CA 1
ATOM 1576 C C . THR A 1 189 ? 3.344 2.289 19.381 1.00 96.25 189 THR A C 1
ATOM 1578 O O . THR A 1 189 ? 2.898 2.784 18.343 1.00 96.25 189 THR A O 1
ATOM 1581 N N . ARG A 1 190 ? 4.240 2.933 20.144 1.00 94.56 190 ARG A N 1
ATOM 1582 C CA . ARG A 1 190 ? 4.738 4.270 19.791 1.00 94.56 190 ARG A CA 1
ATOM 1583 C C . ARG A 1 190 ? 5.382 4.281 18.406 1.00 94.56 190 ARG A C 1
ATOM 1585 O O . ARG A 1 190 ? 5.068 5.160 17.617 1.00 94.56 190 ARG A O 1
ATOM 1592 N N . THR A 1 191 ? 6.199 3.273 18.106 1.00 94.38 191 THR A N 1
ATOM 1593 C CA . THR A 1 191 ? 6.868 3.123 16.809 1.00 94.38 191 THR A CA 1
ATOM 1594 C C . THR A 1 191 ? 5.877 3.049 15.653 1.00 94.38 191 THR A C 1
ATOM 1596 O O . THR A 1 191 ? 6.069 3.743 14.666 1.00 94.38 191 THR A O 1
ATOM 1599 N N . LEU A 1 192 ? 4.805 2.260 15.774 1.00 95.69 192 LEU A N 1
ATOM 1600 C CA . LEU A 1 192 ? 3.814 2.116 14.706 1.00 95.69 192 LEU A CA 1
ATOM 1601 C C . LEU A 1 192 ? 3.025 3.417 14.505 1.00 95.69 192 LEU A C 1
ATOM 1603 O O . LEU A 1 192 ? 2.864 3.866 13.375 1.00 95.69 192 LEU A O 1
ATOM 1607 N N . MET A 1 193 ? 2.602 4.074 15.592 1.00 95.25 193 MET A N 1
ATOM 1608 C CA . MET A 1 193 ? 1.952 5.390 15.505 1.00 95.25 193 MET A CA 1
ATOM 1609 C C . MET A 1 193 ? 2.873 6.442 14.866 1.00 95.25 193 MET A C 1
ATOM 1611 O O . MET A 1 193 ? 2.437 7.170 13.978 1.00 95.25 193 MET A O 1
ATOM 1615 N N . ASP A 1 194 ? 4.152 6.478 15.253 1.00 93.56 194 ASP A N 1
ATOM 1616 C CA . ASP A 1 194 ? 5.150 7.372 14.654 1.00 93.56 194 ASP A CA 1
ATOM 1617 C C . ASP A 1 194 ? 5.374 7.061 13.168 1.00 93.56 194 ASP A C 1
ATOM 1619 O O . ASP A 1 194 ? 5.488 7.983 12.361 1.00 93.56 194 ASP A O 1
ATOM 1623 N N . SER A 1 195 ? 5.416 5.780 12.784 1.00 94.88 195 SER A N 1
ATOM 1624 C CA . SER A 1 195 ? 5.511 5.364 11.381 1.00 94.88 195 SER A CA 1
ATOM 1625 C C . SER A 1 195 ? 4.298 5.814 10.574 1.00 94.88 195 SER A C 1
ATOM 1627 O O . SER A 1 195 ? 4.460 6.357 9.481 1.00 94.88 195 SER A O 1
ATOM 1629 N N . MET A 1 196 ? 3.099 5.663 11.137 1.00 94.69 196 MET A N 1
ATOM 1630 C CA . MET A 1 196 ? 1.860 6.090 10.501 1.00 94.69 196 MET A CA 1
ATOM 1631 C C . MET A 1 196 ? 1.859 7.601 10.224 1.00 94.69 196 MET A C 1
ATOM 1633 O O . MET A 1 196 ? 1.623 8.028 9.097 1.00 94.69 196 MET A O 1
ATOM 1637 N N . GLU A 1 197 ? 2.176 8.402 11.241 1.00 92.50 197 GLU A N 1
ATOM 1638 C CA . GLU A 1 197 ? 2.092 9.867 11.197 1.00 92.50 197 GLU A CA 1
ATOM 1639 C C . GLU A 1 197 ? 3.236 10.517 10.403 1.00 92.50 197 GLU A C 1
ATOM 1641 O O . GLU A 1 197 ? 3.046 11.562 9.783 1.00 92.50 197 GLU A O 1
ATOM 1646 N N . ARG A 1 198 ? 4.434 9.918 10.405 1.00 90.81 198 ARG A N 1
ATOM 1647 C CA . ARG A 1 198 ? 5.620 10.511 9.760 1.00 90.81 198 ARG A CA 1
ATOM 1648 C C . ARG A 1 198 ? 5.891 9.981 8.358 1.00 90.81 198 ARG A C 1
ATOM 1650 O O . ARG A 1 198 ? 6.495 10.701 7.565 1.00 90.81 198 ARG A O 1
ATOM 1657 N N . TYR A 1 199 ? 5.464 8.757 8.056 1.00 94.62 199 TYR A N 1
ATOM 1658 C CA . TYR A 1 199 ? 5.785 8.087 6.795 1.00 94.62 199 TYR A CA 1
ATOM 1659 C C . TYR A 1 199 ? 4.527 7.674 6.037 1.00 94.62 199 TYR A C 1
ATOM 1661 O O . TYR A 1 199 ? 4.330 8.124 4.915 1.00 94.62 199 TYR A O 1
ATOM 1669 N N . TRP A 1 200 ? 3.656 6.860 6.639 1.00 97.25 200 TRP A N 1
ATOM 1670 C CA . TRP A 1 200 ? 2.570 6.207 5.901 1.00 97.25 200 TRP A CA 1
ATOM 1671 C C . TRP A 1 200 ? 1.558 7.193 5.311 1.00 97.25 200 TRP A C 1
ATOM 1673 O O . TRP A 1 200 ? 1.253 7.100 4.126 1.00 97.25 200 TRP A O 1
ATOM 1683 N N . ILE A 1 201 ? 1.088 8.173 6.093 1.00 96.12 201 ILE A N 1
ATOM 1684 C CA . ILE A 1 201 ? 0.145 9.192 5.593 1.00 96.12 201 ILE A CA 1
ATOM 1685 C C . ILE A 1 201 ? 0.778 10.011 4.463 1.00 96.12 201 ILE A C 1
ATOM 1687 O O . ILE A 1 201 ? 0.110 10.372 3.497 1.00 96.12 201 ILE A O 1
ATOM 1691 N N . ASN A 1 202 ? 2.084 10.261 4.549 1.00 95.81 202 ASN A N 1
ATOM 1692 C CA . ASN A 1 202 ? 2.812 11.033 3.549 1.00 95.81 202 ASN A CA 1
ATOM 1693 C C . ASN A 1 202 ? 3.179 10.223 2.295 1.00 95.81 202 ASN A C 1
ATOM 1695 O O . ASN A 1 202 ? 3.800 10.766 1.389 1.00 95.81 202 ASN A O 1
ATOM 1699 N N . CYS A 1 203 ? 2.778 8.950 2.218 1.00 96.19 203 CYS A N 1
ATOM 1700 C CA . CYS A 1 203 ? 2.840 8.165 0.986 1.00 96.19 203 CYS A CA 1
ATOM 1701 C C . CYS A 1 203 ? 1.602 8.364 0.087 1.00 96.19 203 CYS A C 1
ATOM 1703 O O . CYS A 1 203 ? 1.539 7.766 -0.979 1.00 96.19 203 CYS A O 1
ATOM 1705 N N . ILE A 1 204 ? 0.621 9.172 0.509 1.00 96.81 204 ILE A N 1
ATOM 1706 C CA . ILE A 1 204 ? -0.509 9.605 -0.326 1.00 96.81 204 ILE A CA 1
ATOM 1707 C C . ILE A 1 204 ? -0.102 10.894 -1.037 1.00 96.81 204 ILE A C 1
ATOM 1709 O O . ILE A 1 204 ? 0.210 11.879 -0.366 1.00 96.81 204 ILE A O 1
ATOM 1713 N N . ARG A 1 205 ? -0.082 10.904 -2.370 1.00 95.69 205 ARG A N 1
ATOM 1714 C CA . ARG A 1 205 ? 0.310 12.057 -3.189 1.00 95.69 205 ARG A CA 1
ATOM 1715 C C . ARG A 1 205 ? -0.783 13.110 -3.244 1.00 95.69 205 ARG A C 1
ATOM 1717 O O . ARG A 1 205 ? -0.440 14.289 -3.130 1.00 95.69 205 ARG A O 1
ATOM 1724 N N . ASP A 1 206 ? -2.051 12.703 -3.342 1.00 96.00 206 ASP A N 1
ATOM 1725 C CA . ASP A 1 206 ? -3.183 13.633 -3.313 1.00 96.00 206 ASP A CA 1
ATOM 1726 C C . ASP A 1 206 ? -3.162 14.459 -2.017 1.00 96.00 206 ASP A C 1
ATOM 1728 O O . ASP A 1 206 ? -3.301 13.943 -0.904 1.00 96.00 206 ASP A O 1
ATOM 1732 N N . GLU A 1 207 ? -2.925 15.763 -2.160 1.00 96.06 207 GLU A N 1
ATOM 1733 C CA . GLU A 1 207 ? -2.721 16.662 -1.026 1.00 96.06 207 GLU A CA 1
ATOM 1734 C C . GLU A 1 207 ? -3.979 16.790 -0.164 1.00 96.06 207 GLU A C 1
ATOM 1736 O O . GLU A 1 207 ? -3.885 16.888 1.064 1.00 96.06 207 GLU A O 1
ATOM 1741 N N . TYR A 1 208 ? -5.155 16.737 -0.790 1.00 96.88 208 TYR A N 1
ATOM 1742 C CA . TYR A 1 208 ? -6.428 16.848 -0.099 1.00 96.88 208 TYR A CA 1
ATOM 1743 C C . TYR A 1 208 ? -6.717 15.595 0.738 1.00 96.88 208 TYR A C 1
ATOM 1745 O O . TYR A 1 208 ? -6.984 15.712 1.936 1.00 96.88 208 TYR A O 1
ATOM 1753 N N . GLU A 1 209 ? -6.605 14.397 0.159 1.00 97.12 209 GLU A N 1
ATOM 1754 C CA . GLU A 1 209 ? -6.793 13.130 0.871 1.00 97.12 209 GLU A CA 1
ATOM 1755 C C . GLU A 1 209 ? -5.746 12.963 1.978 1.00 97.12 209 GLU A C 1
ATOM 1757 O O . GLU A 1 209 ? -6.090 12.602 3.110 1.00 97.12 209 GLU A O 1
ATOM 1762 N N . ARG A 1 210 ? -4.481 13.314 1.704 1.00 97.12 210 ARG A N 1
ATOM 1763 C CA . ARG A 1 210 ? -3.408 13.342 2.710 1.00 97.12 210 ARG A CA 1
ATOM 1764 C C . ARG A 1 210 ? -3.734 14.303 3.855 1.00 97.12 210 ARG A C 1
ATOM 1766 O O . ARG A 1 210 ? -3.537 13.962 5.025 1.00 97.12 210 ARG A O 1
ATOM 1773 N N . GLY A 1 211 ? -4.222 15.505 3.550 1.00 97.44 211 GLY A N 1
ATOM 1774 C CA . GLY A 1 211 ? -4.634 16.500 4.542 1.00 97.44 211 GLY A CA 1
ATOM 1775 C C . GLY A 1 211 ? -5.806 16.019 5.401 1.00 97.44 211 GLY A C 1
ATOM 1776 O O . GLY A 1 211 ? -5.774 16.149 6.628 1.00 97.44 211 GLY A O 1
ATOM 1777 N N . TRP A 1 212 ? -6.802 15.394 4.773 1.00 98.00 212 TRP A N 1
ATOM 1778 C CA . TRP A 1 212 ? -7.970 14.836 5.448 1.00 98.00 212 TRP A CA 1
ATOM 1779 C C . TRP A 1 212 ? -7.590 13.699 6.407 1.00 98.00 212 TRP A C 1
ATOM 1781 O O . TRP A 1 212 ? -7.976 13.727 7.578 1.00 98.00 212 TRP A O 1
ATOM 1791 N N . LEU A 1 213 ? -6.771 12.742 5.954 1.00 98.00 213 LEU A N 1
ATOM 1792 C CA . LEU A 1 213 ? -6.286 11.627 6.779 1.00 98.00 213 LEU A CA 1
ATOM 1793 C C . LEU A 1 213 ? -5.468 12.122 7.977 1.00 98.00 213 LEU A C 1
ATOM 1795 O O . LEU A 1 213 ? -5.653 11.640 9.095 1.00 98.00 213 LEU A O 1
ATOM 1799 N N . ASN A 1 214 ? -4.611 13.124 7.768 1.00 97.00 214 ASN A N 1
ATOM 1800 C CA . ASN A 1 214 ? -3.881 13.779 8.851 1.00 97.00 214 ASN A CA 1
ATOM 1801 C C . ASN A 1 214 ? -4.830 14.379 9.901 1.00 97.00 214 ASN A C 1
ATOM 1803 O O . ASN A 1 214 ? -4.657 14.145 11.097 1.00 97.00 214 ASN A O 1
ATOM 1807 N N . ALA A 1 215 ? -5.847 15.126 9.464 1.00 97.38 215 ALA A N 1
ATOM 1808 C CA . ALA A 1 215 ? -6.828 15.726 10.365 1.00 97.38 215 ALA A CA 1
ATOM 1809 C C . ALA A 1 215 ? -7.638 14.665 11.134 1.00 97.38 215 ALA A C 1
ATOM 1811 O O . ALA A 1 215 ? -7.916 14.842 12.323 1.00 97.38 215 ALA A O 1
ATOM 1812 N N . LEU A 1 216 ? -7.979 13.541 10.493 1.00 97.75 216 LEU A N 1
ATOM 1813 C CA . LEU A 1 216 ? -8.618 12.406 11.160 1.00 97.75 216 LEU A CA 1
ATOM 1814 C C . LEU A 1 216 ? -7.733 11.834 12.269 1.00 97.75 216 LEU A C 1
ATOM 1816 O O . LEU A 1 216 ? -8.183 11.705 13.410 1.00 97.75 216 LEU A O 1
ATOM 1820 N N . VAL A 1 217 ? -6.475 11.523 11.952 1.00 96.81 217 VAL A N 1
ATOM 1821 C CA . VAL A 1 217 ? -5.531 10.969 12.927 1.00 96.81 217 VAL A CA 1
ATOM 1822 C C . VAL A 1 217 ? -5.354 11.928 14.101 1.00 96.81 217 VAL A C 1
ATOM 1824 O O . VAL A 1 217 ? -5.444 11.497 15.247 1.00 96.81 217 VAL A O 1
ATOM 1827 N N . GLU A 1 218 ? -5.209 13.230 13.861 1.00 96.00 218 GLU A N 1
ATOM 1828 C CA . GLU A 1 218 ? -5.105 14.224 14.935 1.00 96.00 218 GLU A CA 1
ATOM 1829 C C . GLU A 1 218 ? -6.325 14.267 15.855 1.00 96.00 218 GLU A C 1
ATOM 1831 O O . GLU A 1 218 ? -6.163 14.313 17.079 1.00 96.00 218 GLU A O 1
ATOM 1836 N N . ARG A 1 219 ? -7.543 14.215 15.303 1.00 96.25 219 ARG A N 1
ATOM 1837 C CA . ARG A 1 219 ? -8.778 14.158 16.103 1.00 96.25 219 ARG A CA 1
ATOM 1838 C C . ARG A 1 219 ? -8.815 12.909 16.983 1.00 96.25 219 ARG A C 1
ATOM 1840 O O . ARG A 1 219 ? -9.177 12.998 18.156 1.00 96.25 219 ARG A O 1
ATOM 1847 N N . VAL A 1 220 ? -8.357 11.769 16.467 1.00 95.88 220 VAL A N 1
ATOM 1848 C CA . VAL A 1 220 ? -8.241 10.526 17.246 1.00 95.88 220 VAL A CA 1
ATOM 1849 C C . VAL A 1 220 ? -7.161 10.634 18.329 1.00 95.88 220 VAL A C 1
ATOM 1851 O O . VAL A 1 220 ? -7.402 10.299 19.490 1.00 95.88 220 VAL A O 1
ATOM 1854 N N . ARG A 1 221 ? -5.963 11.142 18.005 1.00 94.00 221 ARG A N 1
ATOM 1855 C CA . ARG A 1 221 ? -4.855 11.280 18.974 1.00 94.00 221 ARG A CA 1
ATOM 1856 C C . ARG A 1 221 ? -5.166 12.270 20.091 1.00 94.00 221 ARG A C 1
ATOM 1858 O O . ARG A 1 221 ? -4.800 12.020 21.239 1.00 94.00 221 ARG A O 1
ATOM 1865 N N . SER A 1 222 ? -5.866 13.355 19.770 1.00 95.12 222 SER A N 1
ATOM 1866 C CA . SER A 1 222 ? -6.322 14.366 20.731 1.00 95.12 222 SER A CA 1
ATOM 1867 C C . SER A 1 222 ? -7.578 13.960 21.509 1.00 95.12 222 SER A C 1
ATOM 1869 O O . SER A 1 222 ? -8.037 14.736 22.345 1.00 95.12 222 SER A O 1
ATOM 1871 N N . ARG A 1 223 ? -8.105 12.744 21.284 1.00 92.50 223 ARG A N 1
ATOM 1872 C CA . ARG A 1 223 ? -9.326 12.204 21.911 1.00 92.50 223 ARG A CA 1
ATOM 1873 C C . ARG A 1 223 ? -10.591 13.021 21.622 1.00 92.50 223 ARG A C 1
ATOM 1875 O O . ARG A 1 223 ? -11.554 12.946 22.375 1.00 92.50 223 ARG A O 1
ATOM 1882 N N . GLN A 1 224 ? -10.592 13.787 20.534 1.00 93.62 224 GLN A N 1
ATOM 1883 C CA . GLN A 1 224 ? -11.774 14.500 20.045 1.00 93.62 224 GLN A CA 1
ATOM 1884 C C . GLN A 1 224 ? -12.725 13.573 19.279 1.00 93.62 224 GLN A C 1
ATOM 1886 O O . GLN A 1 224 ? -13.907 13.876 19.156 1.00 93.62 224 GLN A O 1
ATOM 1891 N N . LEU A 1 225 ? -12.212 12.455 18.757 1.00 93.31 225 LEU A N 1
ATOM 1892 C CA . LEU A 1 225 ? -12.976 11.457 18.016 1.00 93.31 225 LEU A CA 1
ATOM 1893 C C . LEU A 1 225 ? -12.576 10.046 18.459 1.00 93.31 225 LEU A C 1
ATOM 1895 O O . LEU A 1 225 ? -11.388 9.732 18.535 1.00 93.31 225 LEU A O 1
ATOM 1899 N N . ASN A 1 226 ? -13.568 9.192 18.701 1.00 94.50 226 ASN A N 1
ATOM 1900 C CA . ASN A 1 226 ? -13.380 7.753 18.855 1.00 94.50 226 ASN A CA 1
ATOM 1901 C C . ASN A 1 226 ? -13.706 7.082 17.517 1.00 94.50 226 ASN A C 1
ATOM 1903 O O . ASN A 1 226 ? -14.876 6.938 17.205 1.00 94.50 226 ASN A O 1
ATOM 1907 N N . PHE A 1 227 ? -12.686 6.750 16.724 1.00 97.38 227 PHE A N 1
ATOM 1908 C CA . PHE A 1 227 ? -12.844 6.191 15.380 1.00 97.38 227 PHE A CA 1
ATOM 1909 C C . PHE A 1 227 ? -12.959 4.665 15.432 1.00 97.38 227 PHE A C 1
ATOM 1911 O O . PHE A 1 227 ? -11.950 3.978 15.596 1.00 97.38 227 PHE A O 1
ATOM 1918 N N . ASP A 1 228 ? -14.177 4.142 15.326 1.00 97.50 228 ASP A N 1
ATOM 1919 C CA . ASP A 1 228 ? -14.459 2.706 15.410 1.00 97.50 228 ASP A CA 1
ATOM 1920 C C . ASP A 1 228 ? -14.610 2.029 14.033 1.00 97.50 228 ASP A C 1
ATOM 1922 O O . ASP A 1 228 ? -14.383 2.617 12.968 1.00 97.50 228 ASP A O 1
ATOM 1926 N N . ARG A 1 229 ? -14.948 0.735 14.034 1.00 97.88 229 ARG A N 1
ATOM 1927 C CA . ARG A 1 229 ? -15.162 -0.038 12.810 1.00 97.88 229 ARG A CA 1
ATOM 1928 C C . ARG A 1 229 ? -16.273 0.520 11.920 1.00 97.88 229 ARG A C 1
ATOM 1930 O O . ARG A 1 229 ? -16.170 0.417 10.694 1.00 97.88 229 ARG A O 1
ATOM 1937 N N . GLU A 1 230 ? -17.337 1.054 12.502 1.00 97.75 230 GLU A N 1
ATOM 1938 C CA . GLU A 1 230 ? -18.450 1.604 11.737 1.00 97.75 230 GLU A CA 1
ATOM 1939 C C . GLU A 1 230 ? -18.081 2.972 11.152 1.00 97.75 230 GLU A C 1
ATOM 1941 O O . GLU A 1 230 ? -18.418 3.233 9.997 1.00 97.75 230 GLU A O 1
ATOM 1946 N N . ASP A 1 231 ? -17.301 3.798 11.859 1.00 98.00 231 ASP A N 1
ATOM 1947 C CA . ASP A 1 231 ? -16.688 5.004 11.283 1.00 98.00 231 ASP A CA 1
ATOM 1948 C C . ASP A 1 231 ? -15.809 4.673 10.078 1.00 98.00 231 ASP A C 1
ATOM 1950 O O . ASP A 1 231 ? -15.918 5.319 9.034 1.00 98.00 231 ASP A O 1
ATOM 1954 N N . TYR A 1 232 ? -14.969 3.640 10.191 1.00 98.38 232 TYR A N 1
ATOM 1955 C CA . TYR A 1 232 ? -14.119 3.205 9.088 1.00 98.38 232 TYR A CA 1
ATOM 1956 C C . TYR A 1 232 ? -14.942 2.833 7.848 1.00 98.38 232 TYR A C 1
ATOM 1958 O O . TYR A 1 232 ? -14.687 3.355 6.759 1.00 98.38 232 TYR A O 1
ATOM 1966 N N . LYS A 1 233 ? -15.976 1.996 8.003 1.00 98.44 233 LYS A N 1
ATOM 1967 C CA . LYS A 1 233 ? -16.873 1.647 6.889 1.00 98.44 233 LYS A CA 1
ATOM 1968 C C . LYS A 1 233 ? -17.568 2.879 6.307 1.00 98.44 233 LYS A C 1
ATOM 1970 O O . LYS A 1 233 ? -17.633 3.008 5.087 1.00 98.44 233 LYS A O 1
ATOM 1975 N N . ARG A 1 234 ? -18.058 3.792 7.156 1.00 97.88 234 ARG A N 1
ATOM 1976 C CA . ARG A 1 234 ? -18.718 5.035 6.721 1.00 97.88 234 ARG A CA 1
ATOM 1977 C C . ARG A 1 234 ? -17.790 5.907 5.881 1.00 97.88 234 ARG A C 1
ATOM 1979 O O . ARG A 1 234 ? -18.184 6.347 4.807 1.00 97.88 234 ARG A O 1
ATOM 1986 N N . VAL A 1 235 ? -16.562 6.138 6.342 1.00 97.88 235 VAL A N 1
ATOM 1987 C CA . VAL A 1 235 ? -15.567 6.955 5.631 1.00 97.88 235 VAL A CA 1
ATOM 1988 C C . VAL A 1 235 ? -15.220 6.349 4.272 1.00 97.88 235 VAL A C 1
ATOM 1990 O O . VAL A 1 235 ? -15.147 7.077 3.281 1.00 97.88 235 VAL A O 1
ATOM 1993 N N . ILE A 1 236 ? -15.068 5.024 4.204 1.00 97.88 236 ILE A N 1
ATOM 1994 C CA . ILE A 1 236 ? -14.847 4.315 2.940 1.00 97.88 236 ILE A CA 1
ATOM 1995 C C . ILE A 1 236 ? -16.038 4.483 1.987 1.00 97.88 236 ILE A C 1
ATOM 1997 O O . ILE A 1 236 ? -15.833 4.835 0.827 1.00 97.88 236 ILE A O 1
ATOM 2001 N N . ALA A 1 237 ? -17.270 4.309 2.472 1.00 97.56 237 ALA A N 1
ATOM 2002 C CA . ALA A 1 237 ? -18.473 4.483 1.659 1.00 97.56 237 ALA A CA 1
ATOM 2003 C C . ALA A 1 237 ? -18.628 5.926 1.143 1.00 97.56 237 ALA A C 1
ATOM 2005 O O . ALA A 1 237 ? -18.977 6.138 -0.017 1.00 97.56 237 ALA A O 1
ATOM 2006 N N . ILE A 1 238 ? -18.316 6.930 1.972 1.00 97.25 238 ILE A N 1
ATOM 2007 C CA . ILE A 1 238 ? -18.317 8.343 1.562 1.00 97.25 238 ILE A CA 1
ATOM 2008 C C . ILE A 1 238 ? -17.294 8.578 0.451 1.00 97.25 238 ILE A C 1
ATOM 2010 O O . ILE A 1 238 ? -17.623 9.222 -0.545 1.00 97.25 238 ILE A O 1
ATOM 2014 N N . ARG A 1 239 ? -16.072 8.052 0.602 1.00 97.25 239 ARG A N 1
ATOM 2015 C CA . ARG A 1 239 ? -15.035 8.180 -0.426 1.00 97.25 239 ARG A CA 1
ATOM 2016 C C . ARG A 1 239 ? -15.443 7.510 -1.727 1.00 97.25 239 ARG A C 1
ATOM 2018 O O . ARG A 1 239 ? -15.233 8.096 -2.782 1.00 97.25 239 ARG A O 1
ATOM 2025 N N . GLU A 1 240 ? -16.035 6.321 -1.664 1.00 96.31 240 GLU A N 1
ATOM 2026 C CA . GLU A 1 240 ? -16.528 5.637 -2.859 1.00 96.31 240 GLU A CA 1
ATOM 2027 C C . GLU A 1 240 ? -17.619 6.453 -3.567 1.00 96.31 240 GLU A C 1
ATOM 2029 O O . GLU A 1 240 ? -17.555 6.628 -4.781 1.00 96.31 240 GLU A O 1
ATOM 2034 N N . ALA A 1 241 ? -18.582 6.999 -2.820 1.00 96.56 241 ALA A N 1
ATOM 2035 C CA . ALA A 1 241 ? -19.685 7.770 -3.388 1.00 96.56 241 ALA A CA 1
ATOM 2036 C C . ALA A 1 241 ? -19.249 9.134 -3.952 1.00 96.56 241 ALA A C 1
ATOM 2038 O O . ALA A 1 241 ? -19.777 9.578 -4.969 1.00 96.56 241 ALA A O 1
ATOM 2039 N N . LYS A 1 242 ? -18.306 9.819 -3.291 1.00 95.31 242 LYS A N 1
ATOM 2040 C CA . LYS A 1 242 ? -17.869 11.180 -3.656 1.00 95.31 242 LYS A CA 1
ATOM 2041 C C . LYS A 1 242 ? -16.587 11.226 -4.495 1.00 95.31 242 LYS A C 1
ATOM 2043 O O . LYS A 1 242 ? -16.205 12.303 -4.944 1.00 95.31 242 LYS A O 1
ATOM 2048 N N . GLY A 1 243 ? -15.891 10.102 -4.654 1.00 94.94 243 GLY A N 1
ATOM 2049 C CA . GLY A 1 243 ? -14.575 10.014 -5.296 1.00 94.94 243 GLY A CA 1
ATOM 2050 C C . GLY A 1 243 ? -13.404 10.536 -4.451 1.00 94.94 243 GLY A C 1
ATOM 2051 O O . GLY A 1 243 ? -12.263 10.447 -4.889 1.00 94.94 243 GLY A O 1
ATOM 2052 N N . LYS A 1 244 ? -13.666 11.070 -3.252 1.00 95.50 244 LYS A N 1
ATOM 2053 C CA . LYS A 1 244 ? -12.667 11.597 -2.309 1.00 95.50 244 LYS A CA 1
ATOM 2054 C C . LYS A 1 244 ? -13.182 11.527 -0.877 1.00 95.50 244 LYS A C 1
ATOM 2056 O O . LYS A 1 244 ? -14.398 11.545 -0.659 1.00 95.50 244 LYS A O 1
ATOM 2061 N N . PHE A 1 245 ? -12.285 11.484 0.105 1.00 97.00 245 PHE A N 1
ATOM 2062 C CA . PHE A 1 245 ? -12.687 11.612 1.509 1.00 97.00 245 PHE A CA 1
ATOM 2063 C C . PHE A 1 245 ? -13.456 12.914 1.768 1.00 97.00 245 PHE A C 1
ATOM 2065 O O . PHE A 1 245 ? -13.169 13.947 1.178 1.00 97.00 245 PHE A O 1
ATOM 2072 N N . ALA A 1 246 ? -14.442 12.887 2.660 1.00 95.75 246 ALA A N 1
ATOM 2073 C CA . ALA A 1 246 ? -15.168 14.087 3.055 1.00 95.75 246 ALA A CA 1
ATOM 2074 C C . ALA A 1 246 ? -15.671 13.950 4.489 1.00 95.75 246 ALA A C 1
ATOM 2076 O O . ALA A 1 246 ? -15.996 12.854 4.950 1.00 95.75 246 ALA A O 1
ATOM 2077 N N . TRP A 1 247 ? -15.759 15.076 5.195 1.00 92.62 247 TRP A N 1
ATOM 2078 C CA . TRP A 1 247 ? -16.454 15.116 6.476 1.00 92.62 247 TRP A CA 1
ATOM 2079 C C . TRP A 1 247 ? -17.963 15.132 6.234 1.00 92.62 247 TRP A C 1
ATOM 2081 O O . TRP A 1 247 ? -18.450 15.713 5.266 1.00 92.62 247 TRP A O 1
ATOM 2091 N N . GLN A 1 248 ? -18.721 14.529 7.143 1.00 76.31 248 GLN A N 1
ATOM 2092 C CA . GLN A 1 248 ? -20.182 14.489 7.053 1.00 76.31 248 GLN A CA 1
ATOM 2093 C C . GLN A 1 248 ? -20.831 15.891 7.126 1.00 76.31 248 GLN A C 1
ATOM 2095 O O . GLN A 1 248 ? -21.977 16.041 6.735 1.00 76.31 248 GLN A O 1
ATOM 2100 N N . MET A 1 249 ? -20.087 16.917 7.565 1.00 50.56 249 MET A N 1
ATOM 2101 C CA . MET A 1 249 ? -20.547 18.308 7.706 1.00 50.56 249 MET A CA 1
ATOM 2102 C C . MET A 1 249 ? -20.532 19.139 6.404 1.00 50.56 249 MET A C 1
ATOM 2104 O O . MET A 1 249 ? -20.914 20.300 6.447 1.00 50.56 249 MET A O 1
ATOM 2108 N N . ASP A 1 250 ? -20.160 18.576 5.247 1.00 44.22 250 ASP A N 1
ATOM 2109 C CA . ASP A 1 250 ? -20.257 19.282 3.948 1.00 44.22 250 ASP A CA 1
ATOM 2110 C C . ASP A 1 250 ? -21.665 19.216 3.313 1.00 44.22 250 ASP A C 1
ATOM 2112 O O . ASP A 1 250 ? -21.830 19.428 2.112 1.00 44.22 250 ASP A O 1
ATOM 2116 N N . SER A 1 251 ? -22.700 18.914 4.099 1.00 39.97 251 SER A N 1
ATOM 2117 C CA . SER A 1 251 ? -24.093 19.179 3.728 1.00 39.97 251 SER A CA 1
ATOM 2118 C C . SER A 1 251 ? -24.569 20.476 4.395 1.00 39.97 251 SER A C 1
ATOM 2120 O O . SER A 1 251 ? -25.210 20.437 5.444 1.00 39.97 251 SER A O 1
ATOM 2122 N N . GLY A 1 252 ? -24.260 21.631 3.798 1.00 37.97 252 GLY A N 1
ATOM 2123 C CA . GLY A 1 252 ? -25.190 22.768 3.872 1.00 37.97 252 GLY A CA 1
ATOM 2124 C C . GLY A 1 252 ? -26.403 22.415 3.000 1.00 37.97 252 GLY A C 1
ATOM 2125 O O . GLY A 1 252 ? -26.213 21.853 1.927 1.00 37.97 252 GLY A O 1
ATOM 2126 N N . GLU A 1 253 ? -27.661 22.596 3.388 1.00 30.12 253 GLU A N 1
ATOM 2127 C CA . GLU A 1 253 ? -28.280 23.457 4.399 1.00 30.12 253 GLU A CA 1
ATOM 2128 C C . GLU A 1 253 ? -29.489 22.733 5.039 1.00 30.12 253 GLU A C 1
ATOM 2130 O O . GLU A 1 253 ? -30.119 21.907 4.372 1.00 30.12 253 GLU A O 1
ATOM 2135 N N . PRO A 1 254 ? -29.912 23.068 6.273 1.00 38.62 254 PRO A N 1
ATOM 2136 C CA . PRO A 1 254 ? -31.307 22.917 6.658 1.00 38.62 254 PRO A CA 1
ATOM 2137 C C . PRO A 1 254 ? -32.106 24.049 5.998 1.00 38.62 254 PRO A C 1
ATOM 2139 O O . PRO A 1 254 ? -32.070 25.196 6.445 1.00 38.62 254 PRO A O 1
ATOM 2142 N N . GLY A 1 255 ? -32.803 23.717 4.911 1.00 34.19 255 GLY A N 1
ATOM 2143 C CA . GLY A 1 255 ? -33.802 24.592 4.308 1.00 34.19 255 GLY A CA 1
ATOM 2144 C C . GLY A 1 255 ? -34.835 25.007 5.355 1.00 34.19 255 GLY A C 1
ATOM 2145 O O . GLY A 1 255 ? -35.375 24.177 6.087 1.00 34.19 255 GLY A O 1
ATOM 2146 N N . GLN A 1 256 ? -35.038 26.316 5.439 1.00 31.20 256 GLN A N 1
ATOM 2147 C CA . GLN A 1 256 ? -35.966 26.990 6.328 1.00 31.20 256 GLN A CA 1
ATOM 2148 C C . GLN A 1 256 ? -37.381 26.417 6.200 1.00 31.20 256 GLN A C 1
ATOM 2150 O O . GLN A 1 256 ? -37.889 26.163 5.112 1.00 31.20 256 GLN A O 1
ATOM 2155 N N . THR A 1 257 ? -38.012 26.255 7.354 1.00 33.38 257 THR A N 1
ATOM 2156 C CA . THR A 1 257 ? -39.449 26.081 7.521 1.00 33.38 257 THR A CA 1
ATOM 2157 C C . THR A 1 257 ? -40.218 27.239 6.884 1.00 33.38 257 THR A C 1
ATOM 2159 O O . THR A 1 257 ? -40.118 28.365 7.365 1.00 33.38 257 THR A O 1
ATOM 2162 N N . GLU A 1 258 ? -41.064 26.935 5.905 1.00 31.19 258 GLU A N 1
ATOM 2163 C CA . GLU A 1 258 ? -42.326 27.641 5.677 1.00 31.19 258 GLU A CA 1
ATOM 2164 C C . GLU A 1 258 ? -43.442 26.594 5.639 1.00 31.19 258 GLU A C 1
ATOM 2166 O O . GLU A 1 258 ? -43.346 25.572 4.961 1.00 31.19 258 GLU A O 1
ATOM 2171 N N . GLY A 1 259 ? -44.437 26.800 6.499 1.00 27.52 259 GLY A N 1
ATOM 2172 C CA . GLY A 1 259 ? -45.479 25.829 6.794 1.00 27.52 259 GLY A CA 1
ATOM 2173 C C . GLY A 1 259 ? -46.644 25.841 5.817 1.00 27.52 259 GLY A C 1
ATOM 2174 O O . GLY A 1 259 ? -46.871 26.815 5.111 1.00 27.52 259 GLY A O 1
ATOM 2175 N N . ALA A 1 260 ? -47.430 24.769 5.874 1.00 28.64 260 ALA A N 1
ATOM 2176 C CA . ALA A 1 260 ? -48.883 24.805 5.751 1.00 28.64 260 ALA A CA 1
ATOM 2177 C C . ALA A 1 260 ? -49.468 23.431 6.119 1.00 28.64 260 ALA A C 1
ATOM 2179 O O . ALA A 1 260 ? -49.193 22.436 5.460 1.00 28.64 260 ALA A O 1
ATOM 2180 N N . ASN A 1 261 ? -50.245 23.450 7.200 1.00 29.53 261 ASN A N 1
ATOM 2181 C CA . ASN A 1 261 ? -51.529 22.791 7.431 1.00 29.53 261 ASN A CA 1
ATOM 2182 C C . ASN A 1 261 ? -51.782 21.308 7.091 1.00 29.53 261 ASN A C 1
ATOM 2184 O O . ASN A 1 261 ? -51.805 20.903 5.936 1.00 29.53 261 ASN A O 1
ATOM 2188 N N . GLU A 1 262 ? -52.140 20.597 8.170 1.00 30.34 262 GLU A N 1
ATOM 2189 C CA . GLU A 1 262 ? -53.409 19.879 8.399 1.00 30.34 262 GLU A CA 1
ATOM 2190 C C . GLU A 1 262 ? -53.903 18.860 7.359 1.00 30.34 262 GLU A C 1
ATOM 2192 O O . GLU A 1 262 ? -54.241 19.181 6.223 1.00 30.34 262 GLU A O 1
ATOM 2197 N N . GLY A 1 263 ? -54.073 17.630 7.848 1.00 28.38 263 GLY A N 1
ATOM 2198 C CA . GLY A 1 263 ? -54.780 16.543 7.184 1.00 28.38 263 GLY A CA 1
ATOM 2199 C C . GLY A 1 263 ? -54.638 15.251 7.980 1.00 28.38 263 GLY A C 1
ATOM 2200 O O . GLY A 1 263 ? -53.893 14.362 7.579 1.00 28.38 263 GLY A O 1
ATOM 2201 N N . GLU A 1 264 ? -55.292 15.192 9.141 1.00 31.27 264 GLU A N 1
ATOM 2202 C CA . GLU A 1 264 ? -55.608 13.937 9.826 1.00 31.27 264 GLU A CA 1
ATOM 2203 C C . GLU A 1 264 ? -56.495 13.082 8.912 1.00 31.27 264 GLU A C 1
ATOM 2205 O O . GLU A 1 264 ? -57.538 13.547 8.460 1.00 31.27 264 GLU A O 1
ATOM 2210 N N . GLU A 1 265 ? -56.112 11.829 8.679 1.00 31.64 265 GLU A N 1
ATOM 2211 C CA . GLU A 1 265 ? -57.084 10.768 8.423 1.00 31.64 265 GLU A CA 1
ATOM 2212 C C . GLU A 1 265 ? -56.529 9.450 8.977 1.00 31.64 265 GLU A C 1
ATOM 2214 O O . GLU A 1 265 ? -55.541 8.888 8.497 1.00 31.64 265 GLU A O 1
ATOM 2219 N N . GLU A 1 266 ? -57.146 9.025 10.077 1.00 28.89 266 GLU A N 1
ATOM 2220 C CA . GLU A 1 266 ? -57.030 7.702 10.670 1.00 28.89 266 GLU A CA 1
ATOM 2221 C C . GLU A 1 266 ? -57.596 6.648 9.711 1.00 28.89 266 GLU A C 1
ATOM 2223 O O . GLU A 1 266 ? -58.673 6.821 9.142 1.00 28.89 266 GLU A O 1
ATOM 2228 N N . ALA A 1 267 ? -56.921 5.506 9.610 1.00 30.31 267 ALA A N 1
ATOM 2229 C CA . ALA A 1 267 ? -57.578 4.250 9.276 1.00 30.31 267 ALA A CA 1
ATOM 2230 C C . ALA A 1 267 ? -56.864 3.107 10.006 1.00 30.31 267 ALA A C 1
ATOM 2232 O O . ALA A 1 267 ? -55.783 2.655 9.624 1.00 30.31 267 ALA A O 1
ATOM 2233 N N . GLU A 1 268 ? -57.487 2.695 11.108 1.00 30.28 268 GLU A N 1
ATOM 2234 C CA . GLU A 1 268 ? -57.318 1.397 11.748 1.00 30.28 268 GLU A CA 1
ATOM 2235 C C . GLU A 1 268 ? -57.581 0.266 10.744 1.00 30.28 268 GLU A C 1
ATOM 2237 O O . GLU A 1 268 ? -58.564 0.323 10.015 1.00 30.28 268 GLU A O 1
ATOM 2242 N N . GLU A 1 269 ? -56.769 -0.796 10.772 1.00 29.28 269 GLU A N 1
ATOM 2243 C CA . GLU A 1 269 ? -57.282 -2.171 10.682 1.00 29.28 269 GLU A CA 1
ATOM 2244 C C . GLU A 1 269 ? -56.197 -3.214 11.033 1.00 29.28 269 GLU A C 1
ATOM 2246 O O . GLU A 1 269 ? -55.197 -3.412 10.344 1.00 29.28 269 GLU A O 1
ATOM 2251 N N . GLN A 1 270 ? -56.434 -3.922 12.135 1.00 28.97 270 GLN A N 1
ATOM 2252 C CA . GLN A 1 270 ? -56.006 -5.293 12.439 1.00 28.97 270 GLN A CA 1
ATOM 2253 C C . GLN A 1 270 ? -57.188 -5.944 13.191 1.00 28.97 270 GLN A C 1
ATOM 2255 O O . GLN A 1 270 ? -57.988 -5.197 13.757 1.00 28.97 270 GLN A O 1
ATOM 2260 N N . PRO A 1 271 ? -57.288 -7.278 13.374 1.00 39.16 271 PRO A N 1
ATOM 2261 C CA . PRO A 1 271 ? -56.602 -8.410 12.736 1.00 39.16 271 PRO A CA 1
ATOM 2262 C C . PRO A 1 271 ? -57.596 -9.492 12.234 1.00 39.16 271 PRO A C 1
ATOM 2264 O O . PRO A 1 271 ? -58.743 -9.537 12.669 1.00 39.16 271 P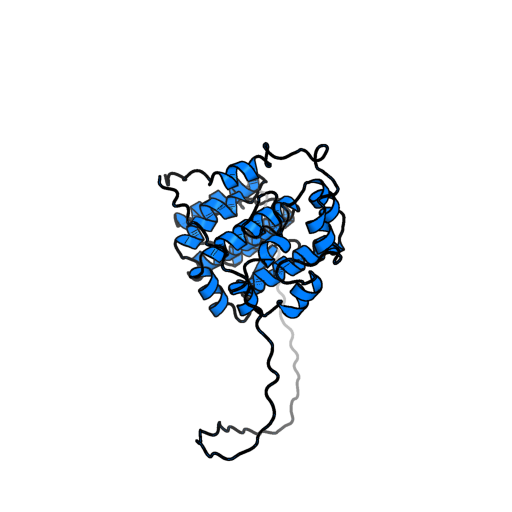RO A O 1
ATOM 2267 N N . VAL A 1 272 ? -57.151 -10.466 11.426 1.00 31.39 272 VAL A N 1
ATOM 2268 C CA . VAL A 1 272 ? -57.843 -11.773 11.355 1.00 31.39 272 VAL A CA 1
ATOM 2269 C C . VAL A 1 272 ? -56.842 -12.929 11.305 1.00 31.39 272 VAL A C 1
ATOM 2271 O O . VAL A 1 272 ? -55.833 -12.902 10.605 1.00 31.39 272 VAL A O 1
ATOM 2274 N N . THR A 1 273 ? -57.153 -13.917 12.132 1.00 28.67 273 THR A N 1
ATOM 2275 C CA . THR A 1 273 ? -56.463 -15.149 12.509 1.00 28.67 273 THR A CA 1
ATOM 2276 C C . THR A 1 273 ? -56.704 -16.314 11.537 1.00 28.67 273 THR A C 1
ATOM 2278 O O . THR A 1 273 ? -57.748 -16.373 10.897 1.00 28.67 273 THR A O 1
ATOM 2281 N N . ALA A 1 274 ? -55.760 -17.268 11.497 1.00 32.12 274 ALA A N 1
ATOM 2282 C CA . ALA A 1 274 ? -55.949 -18.735 11.394 1.00 32.12 274 ALA A CA 1
ATOM 2283 C C . ALA A 1 274 ? -54.554 -19.382 11.212 1.00 32.12 274 ALA A C 1
ATOM 2285 O O . ALA A 1 274 ? -53.894 -19.177 10.200 1.00 32.12 274 ALA A O 1
ATOM 2286 N N . GLU A 1 275 ? -53.916 -19.928 12.251 1.00 29.36 275 GLU A N 1
ATOM 2287 C CA . GLU A 1 275 ? -54.007 -21.337 12.691 1.00 29.36 275 GLU A CA 1
ATOM 2288 C C . GLU A 1 275 ? -53.950 -22.384 11.561 1.00 29.36 275 GLU A C 1
ATOM 2290 O O . GLU A 1 275 ? -54.917 -22.578 10.834 1.00 29.36 275 GLU A O 1
ATOM 2295 N N . ALA A 1 276 ? -52.835 -23.120 11.457 1.00 30.42 276 ALA A N 1
ATOM 2296 C CA . ALA A 1 276 ? -52.729 -24.498 11.969 1.00 30.42 276 ALA A CA 1
ATOM 2297 C C . ALA A 1 276 ? -51.416 -25.177 11.515 1.00 30.42 276 ALA A C 1
ATOM 2299 O O . ALA A 1 276 ? -51.137 -25.322 10.327 1.00 30.42 276 ALA A O 1
ATOM 2300 N N . GLN A 1 277 ? -50.631 -25.646 12.491 1.00 31.45 277 GLN A N 1
ATOM 2301 C CA . GLN A 1 277 ? -49.706 -26.777 12.328 1.00 31.45 277 GLN A CA 1
ATOM 2302 C C . GLN A 1 277 ? -50.507 -28.098 12.327 1.00 31.45 277 GLN A C 1
ATOM 2304 O O . GLN A 1 277 ? -51.668 -28.115 12.740 1.00 31.45 277 GLN A O 1
ATOM 2309 N N . PRO A 1 278 ? -49.878 -29.232 11.976 1.00 36.53 278 PRO A N 1
ATOM 2310 C CA . PRO A 1 278 ? -49.386 -30.078 13.067 1.00 36.53 278 PRO A CA 1
ATOM 2311 C C . PRO A 1 278 ? -47.962 -30.616 12.840 1.00 36.53 278 PRO A C 1
ATOM 2313 O O . PRO A 1 278 ? -47.522 -30.831 11.714 1.00 36.53 278 PRO A O 1
ATOM 2316 N N . GLY A 1 279 ? -47.247 -30.816 13.955 1.00 30.27 279 GLY A N 1
ATOM 2317 C CA . GLY A 1 279 ? -45.939 -31.477 14.032 1.00 30.27 279 GLY A CA 1
ATOM 2318 C C . GLY A 1 279 ? -46.038 -33.016 14.044 1.00 30.27 279 GLY A C 1
ATOM 2319 O O . GLY A 1 279 ? -46.859 -33.589 13.338 1.00 30.27 279 GLY A O 1
ATOM 2320 N N . PRO A 1 280 ? -45.263 -33.710 14.895 1.00 50.81 280 PRO A N 1
ATOM 2321 C CA . PRO A 1 280 ? -43.856 -34.032 14.647 1.00 50.81 280 PRO A CA 1
ATOM 2322 C C . PRO A 1 280 ? -43.565 -35.543 14.795 1.00 50.81 280 PRO A C 1
ATOM 2324 O O . PRO A 1 280 ? -44.333 -36.282 15.403 1.00 50.81 280 PRO A O 1
ATOM 2327 N N . SER A 1 281 ? -42.403 -35.998 14.320 1.00 31.73 281 SER A N 1
ATOM 2328 C CA . SER A 1 281 ? -41.789 -37.271 14.736 1.00 31.73 281 SER A CA 1
ATOM 2329 C C . SER A 1 281 ? -40.322 -37.297 14.306 1.00 31.73 281 SER A C 1
ATOM 2331 O O . SER A 1 281 ? -40.022 -36.811 13.222 1.00 31.73 281 SER A O 1
ATOM 2333 N N . ASP A 1 282 ? -39.361 -37.935 14.954 1.00 30.80 282 ASP A N 1
ATOM 2334 C CA . ASP A 1 282 ? -39.062 -38.297 16.339 1.00 30.80 282 ASP A CA 1
ATOM 2335 C C . ASP A 1 282 ? -37.646 -38.909 16.246 1.00 30.80 282 ASP A C 1
ATOM 2337 O O . ASP A 1 282 ? -37.346 -39.582 15.262 1.00 30.80 282 ASP A O 1
ATOM 2341 N N . ALA A 1 283 ? -36.821 -38.709 17.277 1.00 28.97 283 ALA A N 1
ATOM 2342 C CA . ALA A 1 283 ? -35.656 -39.519 17.658 1.00 28.97 283 ALA A CA 1
ATOM 2343 C C . ALA A 1 283 ? -34.518 -39.746 16.608 1.00 28.97 283 ALA A C 1
ATOM 2345 O O . ALA A 1 283 ? -34.697 -40.243 15.509 1.00 28.97 283 ALA A O 1
ATOM 2346 N N . ARG A 1 284 ? -33.228 -39.568 16.918 1.00 31.83 284 ARG A N 1
ATOM 2347 C CA . ARG A 1 284 ? -32.513 -40.189 18.042 1.00 31.83 284 ARG A CA 1
ATOM 2348 C C . ARG A 1 284 ? -31.166 -39.520 18.345 1.00 31.83 284 ARG A C 1
ATOM 2350 O O . ARG A 1 284 ? -30.374 -39.218 17.462 1.00 31.83 284 ARG A O 1
ATOM 2357 N N . LYS A 1 285 ? -30.896 -39.453 19.651 1.00 31.11 285 LYS A N 1
ATOM 2358 C CA . LYS A 1 285 ? -29.608 -39.260 20.337 1.00 31.11 285 LYS A CA 1
ATOM 2359 C C . LYS A 1 285 ? -28.474 -40.127 19.764 1.00 31.11 285 LYS A C 1
ATOM 2361 O O . LYS A 1 285 ? -28.696 -41.313 19.518 1.00 31.11 285 LYS 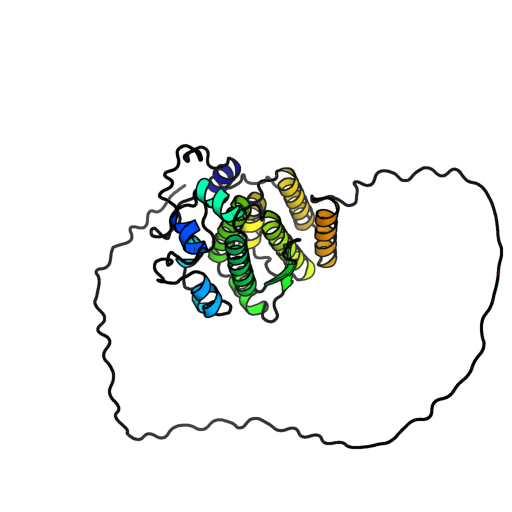A O 1
ATOM 2366 N N . ARG A 1 286 ? -27.241 -39.605 19.814 1.00 30.62 286 ARG A N 1
ATOM 2367 C CA . ARG A 1 286 ? -26.107 -40.238 20.525 1.00 30.62 286 ARG A CA 1
ATOM 2368 C C . ARG A 1 286 ? -24.955 -39.249 20.718 1.00 30.62 286 ARG A C 1
ATOM 2370 O O . ARG A 1 286 ? -24.358 -38.772 19.763 1.00 30.62 286 ARG A O 1
ATOM 2377 N N . SER A 1 287 ? -24.671 -38.990 21.988 1.00 30.20 287 SER A N 1
ATOM 2378 C CA . SER A 1 287 ? -23.406 -38.492 22.510 1.00 30.20 287 SER A CA 1
ATOM 2379 C C . SER A 1 287 ? -22.284 -39.508 22.283 1.00 30.20 287 SER A C 1
ATOM 2381 O O . SER A 1 287 ? -22.549 -40.715 22.233 1.00 30.20 287 SER A O 1
ATOM 2383 N N . ARG A 1 288 ? -21.041 -39.019 22.237 1.00 32.72 288 ARG A N 1
ATOM 2384 C CA . ARG A 1 288 ? -19.879 -39.634 22.897 1.00 32.72 288 ARG A CA 1
ATOM 2385 C C . ARG A 1 288 ? -18.696 -38.668 22.891 1.00 32.72 288 ARG A C 1
ATOM 2387 O O . ARG A 1 288 ? -18.124 -38.386 21.844 1.00 32.72 288 ARG A O 1
ATOM 2394 N N . ASP A 1 289 ? -18.359 -38.227 24.094 1.00 29.31 289 ASP A N 1
ATOM 2395 C CA . ASP A 1 289 ? -17.018 -37.838 24.513 1.00 29.31 289 ASP A CA 1
ATOM 2396 C C . ASP A 1 289 ? -16.014 -38.983 24.312 1.00 29.31 289 ASP A C 1
ATOM 2398 O O . ASP A 1 289 ? -16.402 -40.160 24.374 1.00 29.31 289 ASP A O 1
ATOM 2402 N N . ARG A 1 290 ? -14.740 -38.603 24.135 1.00 31.20 290 ARG A N 1
ATOM 2403 C CA . ARG A 1 290 ? -13.482 -39.200 24.651 1.00 31.20 290 ARG A CA 1
ATOM 2404 C C . ARG A 1 290 ? -12.341 -38.779 23.722 1.00 31.20 290 ARG A C 1
ATOM 2406 O O . ARG A 1 290 ? -12.381 -39.058 22.531 1.00 31.20 290 ARG A O 1
ATOM 2413 N N . ASP A 1 291 ? -11.465 -37.893 24.170 1.00 29.77 291 ASP A N 1
ATOM 2414 C CA . ASP A 1 291 ? -10.321 -38.126 25.067 1.00 29.77 291 ASP A CA 1
ATOM 2415 C C . ASP A 1 291 ? -9.058 -38.576 24.323 1.00 29.77 291 ASP A C 1
ATOM 2417 O O . ASP A 1 291 ? -9.014 -39.582 23.617 1.00 29.77 291 ASP A O 1
ATOM 2421 N N . CYS A 1 292 ? -8.038 -37.754 24.546 1.00 27.23 292 CYS A N 1
ATOM 2422 C CA . CYS A 1 292 ? -6.623 -37.898 24.250 1.00 27.23 292 CYS A CA 1
ATOM 2423 C C . CYS A 1 292 ? -6.021 -39.165 24.897 1.00 27.23 292 CYS A C 1
ATOM 2425 O O . CYS A 1 292 ? -6.449 -39.530 25.995 1.00 27.23 292 CYS A O 1
ATOM 2427 N N . PRO A 1 293 ? -4.975 -39.785 24.320 1.00 33.31 293 PRO A N 1
ATOM 2428 C CA . PRO A 1 293 ? -4.054 -40.633 25.066 1.00 33.31 293 PRO A CA 1
ATOM 2429 C C . PRO A 1 293 ? -2.706 -39.932 25.359 1.00 33.31 293 PRO A C 1
ATOM 2431 O O . PRO A 1 293 ? -2.273 -39.087 24.574 1.00 33.31 293 PRO A O 1
ATOM 2434 N N . PRO A 1 294 ? -2.042 -40.290 26.477 1.00 35.25 294 PRO A N 1
ATOM 2435 C CA . PRO A 1 294 ? -0.801 -39.679 26.953 1.00 35.25 294 PRO A CA 1
ATOM 2436 C C . PRO A 1 294 ? 0.475 -40.360 26.415 1.00 35.25 294 PRO A C 1
ATOM 2438 O O . PRO A 1 294 ? 0.421 -41.377 25.722 1.00 35.25 294 PRO A O 1
ATOM 2441 N N . ASP A 1 295 ? 1.605 -39.757 26.788 1.00 28.64 295 ASP A N 1
ATOM 2442 C CA . ASP A 1 295 ? 3.008 -40.093 26.514 1.00 28.64 295 ASP A CA 1
ATOM 2443 C C . ASP A 1 295 ? 3.430 -41.559 26.746 1.00 28.64 295 ASP A C 1
ATOM 2445 O O . ASP A 1 295 ? 2.938 -42.223 27.660 1.00 28.64 295 ASP A O 1
ATOM 2449 N N . ALA A 1 296 ? 4.456 -42.009 26.004 1.00 27.48 296 ALA A N 1
ATOM 2450 C CA . ALA A 1 296 ? 5.445 -42.982 26.484 1.00 27.48 296 ALA A CA 1
ATOM 2451 C C . ALA A 1 296 ? 6.770 -42.918 25.691 1.00 27.48 296 ALA A C 1
ATOM 2453 O O . ALA A 1 296 ? 6.787 -42.813 24.464 1.00 27.48 296 ALA A O 1
ATOM 2454 N N . GLU A 1 297 ? 7.861 -42.992 26.452 1.00 27.56 297 GLU A N 1
ATOM 2455 C CA . GLU A 1 297 ? 9.281 -42.909 26.102 1.00 27.56 297 GLU A CA 1
ATOM 2456 C C . GLU A 1 297 ? 9.860 -44.109 25.320 1.00 27.56 297 GLU A C 1
ATOM 2458 O O . GLU A 1 297 ? 9.311 -45.207 25.291 1.00 27.56 297 GLU A O 1
ATOM 2463 N N . GLU A 1 298 ? 11.029 -43.831 24.725 1.00 27.08 298 GLU A N 1
ATOM 2464 C CA . GLU A 1 298 ? 12.193 -44.676 24.396 1.00 27.08 298 GLU A CA 1
ATOM 2465 C C . GLU A 1 298 ? 12.073 -46.211 24.280 1.00 27.08 298 GLU A C 1
ATOM 2467 O O . GLU A 1 298 ? 11.896 -46.928 25.259 1.00 27.08 298 GLU A O 1
ATOM 2472 N N . ALA A 1 299 ? 12.485 -46.731 23.112 1.00 26.62 299 ALA A N 1
ATOM 2473 C CA . ALA A 1 299 ? 13.507 -47.783 23.045 1.00 26.62 299 ALA A CA 1
ATOM 2474 C C . ALA A 1 299 ? 14.217 -47.822 21.677 1.00 26.62 299 ALA A C 1
ATOM 2476 O O . ALA A 1 299 ? 13.616 -47.776 20.604 1.00 26.62 299 ALA A O 1
ATOM 2477 N N . VAL A 1 300 ? 15.539 -47.925 21.761 1.00 26.97 300 VAL A N 1
ATOM 2478 C CA . VAL A 1 300 ? 16.559 -47.976 20.709 1.00 26.97 300 VAL A CA 1
ATOM 2479 C C . VAL A 1 300 ? 16.590 -49.340 20.003 1.00 26.97 300 VAL A C 1
ATOM 2481 O O . VAL A 1 300 ? 16.634 -50.353 20.689 1.00 26.97 300 VAL A O 1
ATOM 2484 N N . ALA A 1 301 ? 16.716 -49.370 18.663 1.00 28.91 301 ALA A N 1
ATOM 2485 C CA . ALA A 1 301 ? 17.622 -50.284 17.934 1.00 28.91 301 ALA A CA 1
ATOM 2486 C C . ALA A 1 301 ? 17.630 -50.069 16.400 1.00 28.91 301 ALA A C 1
ATOM 2488 O O . ALA A 1 301 ? 16.683 -50.396 15.697 1.00 28.91 301 ALA A O 1
ATOM 2489 N N . GLY A 1 302 ? 18.778 -49.603 15.891 1.00 26.45 302 GLY A N 1
ATOM 2490 C CA . GLY A 1 302 ? 19.499 -50.196 14.752 1.00 26.45 302 GLY A CA 1
ATOM 2491 C C . GLY A 1 302 ? 18.864 -50.225 13.354 1.00 26.45 302 GLY A C 1
ATOM 2492 O O . GLY A 1 302 ? 18.162 -51.162 12.999 1.00 26.45 302 GLY A O 1
ATOM 2493 N N . GLY A 1 303 ? 19.297 -49.320 12.466 1.00 27.52 303 GLY A N 1
ATOM 2494 C CA . GLY A 1 303 ? 19.063 -49.486 11.025 1.00 27.52 303 GLY A CA 1
ATOM 2495 C C . GLY A 1 303 ? 19.682 -48.402 10.144 1.00 27.52 303 GLY A C 1
ATOM 2496 O O . GLY A 1 303 ? 19.038 -47.417 9.808 1.00 27.52 303 GLY A O 1
ATOM 2497 N N . ARG A 1 304 ? 20.945 -48.590 9.741 1.00 31.86 304 ARG A N 1
ATOM 2498 C CA . ARG A 1 304 ? 21.695 -47.728 8.806 1.00 31.86 304 ARG A CA 1
ATOM 2499 C C . ARG A 1 304 ? 20.938 -47.495 7.488 1.00 31.86 304 ARG A C 1
ATOM 2501 O O . ARG A 1 304 ? 20.803 -48.439 6.713 1.00 31.86 304 ARG A O 1
ATOM 2508 N N . ARG A 1 305 ? 20.644 -46.237 7.125 1.00 34.12 305 ARG A N 1
ATOM 2509 C CA . ARG A 1 305 ? 20.601 -45.802 5.713 1.00 34.12 305 ARG A CA 1
ATOM 2510 C C . ARG A 1 305 ? 21.261 -44.433 5.500 1.00 34.12 305 ARG A C 1
ATOM 2512 O O . ARG A 1 305 ? 21.161 -43.515 6.301 1.00 34.12 305 ARG A O 1
ATOM 2519 N N . LYS A 1 306 ? 22.032 -44.416 4.414 1.00 31.56 306 LYS A N 1
ATOM 2520 C CA . LYS A 1 306 ? 23.066 -43.488 3.940 1.00 31.56 306 LYS A CA 1
ATOM 2521 C C . LYS A 1 306 ? 22.650 -42.004 3.934 1.00 31.56 306 LYS A C 1
ATOM 2523 O O . LYS A 1 306 ? 21.661 -41.643 3.308 1.00 31.56 306 LYS A O 1
ATOM 2528 N N . ARG A 1 307 ? 23.482 -41.146 4.544 1.00 29.45 307 ARG A N 1
ATOM 2529 C CA . ARG A 1 307 ? 23.478 -39.682 4.363 1.00 29.45 307 ARG A CA 1
ATOM 2530 C C . ARG A 1 307 ? 23.997 -39.334 2.963 1.00 29.45 307 ARG A C 1
ATOM 2532 O O . ARG A 1 307 ? 25.134 -39.673 2.639 1.00 29.45 307 ARG A O 1
ATOM 2539 N N . LEU A 1 308 ? 23.197 -38.619 2.171 1.00 31.81 308 LEU A N 1
ATOM 2540 C CA . LEU A 1 308 ? 23.703 -37.825 1.052 1.00 31.81 308 LEU A CA 1
ATOM 2541 C C . LEU A 1 308 ? 24.418 -36.595 1.624 1.00 31.81 308 LEU A C 1
ATOM 2543 O O . LEU A 1 308 ? 23.817 -35.770 2.308 1.00 31.81 308 LEU A O 1
ATOM 2547 N N . VAL A 1 309 ? 25.713 -36.486 1.348 1.00 31.00 309 VAL A N 1
ATOM 2548 C CA . VAL A 1 309 ? 26.535 -35.323 1.685 1.00 31.00 309 VAL A CA 1
ATOM 2549 C C . VAL A 1 309 ? 26.309 -34.262 0.606 1.00 31.00 309 VAL A C 1
ATOM 2551 O O . VAL A 1 309 ? 26.860 -34.370 -0.488 1.00 31.00 309 VAL A O 1
ATOM 2554 N N . LYS A 1 310 ? 25.508 -33.226 0.892 1.00 32.94 310 LYS A N 1
ATOM 2555 C CA . LYS A 1 310 ? 25.548 -31.978 0.114 1.00 32.94 310 LYS A CA 1
ATOM 2556 C C . LYS A 1 310 ? 26.818 -31.220 0.515 1.00 32.94 310 LYS A C 1
ATOM 2558 O O . LYS A 1 310 ? 26.973 -30.808 1.662 1.00 32.94 310 LYS A O 1
ATOM 2563 N N . LYS A 1 311 ? 27.756 -31.095 -0.428 1.00 30.77 311 LYS A N 1
ATOM 2564 C CA . LYS A 1 311 ? 28.971 -30.282 -0.294 1.00 30.77 311 LYS A CA 1
ATOM 2565 C C . LYS A 1 311 ? 28.576 -28.810 -0.136 1.00 30.77 311 LYS A C 1
ATOM 2567 O O . LYS A 1 311 ? 28.107 -28.200 -1.089 1.00 30.77 311 LYS A O 1
ATOM 2572 N N . TYR A 1 312 ? 28.810 -28.243 1.045 1.00 28.09 312 TYR A N 1
ATOM 2573 C CA . TYR A 1 312 ? 28.858 -26.795 1.237 1.00 28.09 312 TYR A CA 1
ATOM 2574 C C . TYR A 1 312 ? 30.149 -26.261 0.610 1.00 28.09 312 TYR A C 1
ATOM 2576 O O . TYR A 1 312 ? 31.248 -26.541 1.092 1.00 28.09 312 TYR A O 1
ATOM 2584 N N . VAL A 1 313 ? 30.022 -25.498 -0.473 1.00 33.84 313 VAL A N 1
ATOM 2585 C CA . VAL A 1 313 ? 31.115 -24.682 -1.007 1.00 33.84 313 VAL A CA 1
ATOM 2586 C C . VAL A 1 313 ? 31.148 -23.389 -0.194 1.00 33.84 313 VAL A C 1
ATOM 2588 O O . VAL A 1 313 ? 30.250 -22.559 -0.299 1.00 33.84 313 VAL A O 1
ATOM 2591 N N . LYS A 1 314 ? 32.177 -23.227 0.646 1.00 30.00 314 LYS A N 1
ATOM 2592 C CA . LYS A 1 314 ? 32.492 -21.954 1.310 1.00 30.00 314 LYS A CA 1
ATOM 2593 C C . LYS A 1 314 ? 32.791 -20.896 0.241 1.00 30.00 314 LYS A C 1
ATOM 2595 O O . LYS A 1 314 ? 33.776 -21.037 -0.480 1.00 30.00 314 LYS A O 1
ATOM 2600 N N . ARG A 1 315 ? 31.992 -19.828 0.172 1.00 36.19 315 ARG A N 1
ATOM 2601 C CA . ARG A 1 315 ? 32.382 -18.561 -0.470 1.00 36.19 315 ARG A CA 1
ATOM 2602 C C . ARG A 1 315 ? 32.837 -17.559 0.605 1.00 36.19 315 ARG A C 1
ATOM 2604 O O . ARG A 1 315 ? 32.339 -17.624 1.729 1.00 36.19 315 ARG A O 1
ATOM 2611 N N . PRO A 1 316 ? 33.834 -16.706 0.311 1.00 33.88 316 PRO A N 1
ATOM 2612 C CA . PRO A 1 316 ? 34.502 -15.883 1.313 1.00 33.88 316 PRO A CA 1
ATOM 2613 C C . PRO A 1 316 ? 33.625 -14.734 1.830 1.00 33.88 316 PRO A C 1
ATOM 2615 O O . PRO A 1 316 ? 32.913 -14.077 1.079 1.00 33.88 316 PRO A O 1
ATOM 2618 N N . SER A 1 317 ? 33.736 -14.507 3.140 1.00 30.28 317 SER A N 1
ATOM 2619 C CA . SER A 1 317 ? 33.139 -13.419 3.919 1.00 30.28 317 SER A CA 1
ATOM 2620 C C . SER A 1 317 ? 33.560 -12.047 3.385 1.00 30.28 317 SER A C 1
ATOM 2622 O O . SER A 1 317 ? 34.722 -11.664 3.534 1.00 30.28 317 SER A O 1
ATOM 2624 N N . VAL A 1 318 ? 32.615 -11.275 2.846 1.00 36.50 318 VAL A N 1
ATOM 2625 C CA . VAL A 1 318 ? 32.799 -9.837 2.615 1.00 36.50 318 VAL A CA 1
ATOM 2626 C C . VAL A 1 318 ? 32.397 -9.101 3.891 1.00 36.50 318 VAL A C 1
ATOM 2628 O O . VAL A 1 318 ? 31.259 -9.161 4.346 1.00 36.50 318 VAL A O 1
ATOM 2631 N N . VAL A 1 319 ? 33.384 -8.453 4.499 1.00 32.03 319 VAL A N 1
ATOM 2632 C CA . VAL A 1 319 ? 33.272 -7.659 5.724 1.00 32.03 319 VAL A CA 1
ATOM 2633 C C . VAL A 1 319 ? 32.362 -6.453 5.471 1.00 32.03 319 VAL A C 1
ATOM 2635 O O . VAL A 1 319 ? 32.736 -5.534 4.745 1.00 32.03 319 VAL A O 1
ATOM 2638 N N . ALA A 1 320 ? 31.184 -6.431 6.097 1.00 32.47 320 ALA A N 1
ATOM 2639 C CA . ALA A 1 320 ? 30.324 -5.255 6.140 1.00 32.47 320 ALA A CA 1
ATOM 2640 C C . ALA A 1 320 ? 30.949 -4.194 7.065 1.00 32.47 320 ALA A C 1
ATOM 2642 O O . ALA A 1 320 ? 31.027 -4.374 8.282 1.00 32.47 320 ALA A O 1
ATOM 2643 N N . ARG A 1 321 ? 31.416 -3.079 6.492 1.00 30.83 321 ARG A N 1
ATOM 2644 C CA . ARG A 1 321 ? 31.769 -1.878 7.260 1.00 30.83 321 ARG A CA 1
ATOM 2645 C C . ARG A 1 321 ? 30.482 -1.163 7.668 1.00 30.83 321 ARG A C 1
ATOM 2647 O O . ARG A 1 321 ? 29.808 -0.565 6.838 1.00 30.83 321 ARG A O 1
ATOM 2654 N N . LEU A 1 322 ? 30.180 -1.217 8.961 1.00 29.86 322 LEU A N 1
ATOM 2655 C CA . LEU A 1 322 ? 29.231 -0.337 9.640 1.00 29.86 322 LEU A CA 1
ATOM 2656 C C . LEU A 1 322 ? 29.671 1.124 9.458 1.00 29.86 322 LEU A C 1
ATOM 2658 O O . LEU A 1 322 ? 30.687 1.532 10.019 1.00 29.86 322 LEU A O 1
ATOM 2662 N N . TYR A 1 323 ? 28.900 1.915 8.713 1.00 30.56 323 TYR A N 1
ATOM 2663 C CA . TYR A 1 323 ? 28.958 3.372 8.810 1.00 30.56 323 TYR A CA 1
ATOM 2664 C C . TYR A 1 323 ? 27.908 3.845 9.815 1.00 30.56 323 TYR A C 1
ATOM 2666 O O . TYR A 1 323 ? 26.703 3.756 9.592 1.00 30.56 323 TYR A O 1
ATOM 2674 N N . VAL A 1 324 ? 28.407 4.331 10.949 1.00 29.81 324 VAL A N 1
ATOM 2675 C CA . VAL A 1 324 ? 27.667 5.089 11.958 1.00 29.81 324 VAL A CA 1
ATOM 2676 C C . VAL A 1 324 ? 27.444 6.495 11.401 1.00 29.81 324 VAL A C 1
ATOM 2678 O O . VAL A 1 324 ? 28.411 7.236 11.239 1.00 29.81 324 VAL A O 1
ATOM 2681 N N . PHE A 1 325 ? 26.197 6.884 11.133 1.00 30.27 325 PHE A N 1
ATOM 2682 C CA . PHE A 1 325 ? 25.858 8.299 10.970 1.00 30.27 325 PHE A CA 1
ATOM 2683 C C . PHE A 1 325 ? 25.556 8.905 12.342 1.00 30.27 325 PHE A C 1
ATOM 2685 O O . PHE A 1 325 ? 24.674 8.449 13.071 1.00 30.27 325 PHE A O 1
ATOM 2692 N N . ARG A 1 326 ? 26.357 9.909 12.700 1.00 28.52 326 ARG A N 1
ATOM 2693 C CA . ARG A 1 326 ? 26.247 10.738 13.899 1.00 28.52 326 ARG A CA 1
ATOM 2694 C C . ARG A 1 326 ? 25.676 12.098 13.473 1.00 28.52 326 ARG A C 1
ATOM 2696 O O . ARG A 1 326 ? 26.244 12.704 12.570 1.00 28.52 326 ARG A O 1
ATOM 2703 N N . HIS A 1 327 ? 24.659 12.534 14.221 1.00 40.47 327 HIS A N 1
ATOM 2704 C CA . HIS A 1 327 ? 24.017 13.860 14.293 1.00 40.47 327 HIS A CA 1
ATOM 2705 C C . HIS A 1 327 ? 23.012 14.241 13.208 1.00 40.47 327 HIS A C 1
ATOM 2707 O O . HIS A 1 327 ? 23.413 14.472 12.050 1.00 40.47 327 HIS A O 1
#